Protein AF-A0A8S4R1L1-F1 (afdb_monomer_lite)

pLDDT: mean 82.87, std 14.45, range [40.34, 96.62]

Sequence (191 aa):
AALLARQRLLHDELRAHAAELRALGGVAQRLTAQGIRTLQLPTEVEANAGLDQEEEYVNESRLVPTEVWEEEPVERLEHRTVTEQRSVPQVKALYAFSGQGITIAKGEVMFLISKTNPDWWSVRKADRTDGFVPANYVREIEPRVVPVQVRRPEKVRTVQRVKKTVLVKQVVQVKRGAPARRPRPQPPAPA

Structure (mmCIF, N/CA/C/O backbone):
data_AF-A0A8S4R1L1-F1
#
_entry.id   AF-A0A8S4R1L1-F1
#
loop_
_atom_site.group_PDB
_atom_site.id
_atom_site.type_symbol
_atom_site.label_atom_id
_atom_site.label_alt_id
_atom_site.label_comp_id
_atom_site.label_asym_id
_atom_site.label_entity_id
_atom_site.label_seq_id
_atom_site.pdbx_PDB_ins_code
_atom_site.Cartn_x
_atom_site.Cartn_y
_atom_site.Cartn_z
_atom_site.occupancy
_atom_site.B_iso_or_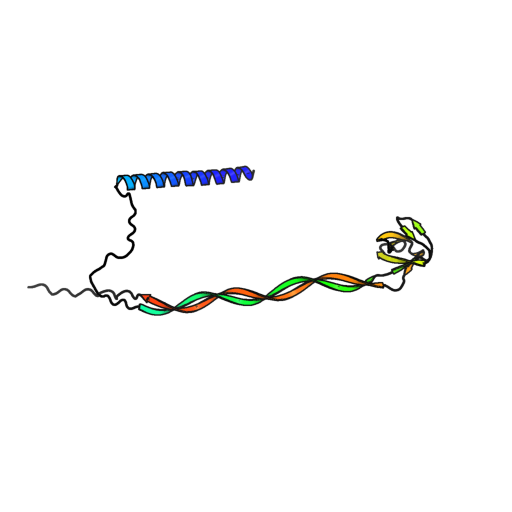equiv
_atom_site.auth_seq_id
_atom_site.auth_comp_id
_atom_site.auth_asym_id
_atom_site.auth_atom_id
_atom_site.pdbx_PDB_model_num
ATOM 1 N N . ALA A 1 1 ? 27.511 20.273 -2.400 1.00 66.56 1 ALA A N 1
ATOM 2 C CA . ALA A 1 1 ? 28.576 19.556 -3.140 1.00 66.56 1 ALA A CA 1
ATOM 3 C C . ALA A 1 1 ? 28.113 19.041 -4.514 1.00 66.56 1 ALA A C 1
ATOM 5 O O . ALA A 1 1 ? 28.761 19.363 -5.499 1.00 66.56 1 ALA A O 1
ATOM 6 N N . ALA A 1 2 ? 26.987 18.318 -4.620 1.00 78.19 2 ALA A N 1
ATOM 7 C CA . ALA A 1 2 ? 26.546 17.681 -5.875 1.00 78.19 2 ALA A CA 1
ATOM 8 C C . ALA A 1 2 ? 26.239 18.641 -7.051 1.00 78.19 2 ALA A C 1
ATOM 10 O O . ALA A 1 2 ? 26.564 18.333 -8.194 1.00 78.19 2 ALA A O 1
ATOM 11 N N . LEU A 1 3 ? 25.665 19.823 -6.786 1.00 87.00 3 LEU A N 1
ATOM 12 C CA . LEU A 1 3 ? 25.328 20.796 -7.838 1.00 87.00 3 LEU A CA 1
ATOM 13 C C . LEU A 1 3 ? 26.571 21.343 -8.561 1.00 87.00 3 LEU A C 1
ATOM 15 O O . LEU A 1 3 ? 26.602 21.393 -9.786 1.00 87.00 3 LEU A O 1
ATOM 19 N N . LEU A 1 4 ? 27.615 21.692 -7.803 1.00 89.38 4 LEU A N 1
ATOM 20 C CA . LEU A 1 4 ? 28.873 22.205 -8.354 1.00 89.38 4 LEU A CA 1
ATOM 21 C C . LEU A 1 4 ? 29.611 21.142 -9.178 1.00 89.38 4 LEU A C 1
ATOM 23 O O . LEU A 1 4 ? 30.212 21.470 -10.196 1.00 89.38 4 LEU A O 1
ATOM 27 N N . ALA A 1 5 ? 29.540 19.869 -8.775 1.00 88.12 5 ALA A N 1
ATOM 28 C CA . ALA A 1 5 ? 30.121 18.766 -9.539 1.00 88.12 5 ALA A CA 1
ATOM 29 C C . ALA A 1 5 ? 29.433 18.599 -10.906 1.00 88.12 5 ALA A C 1
ATOM 31 O O . ALA A 1 5 ? 30.111 18.499 -11.925 1.00 88.12 5 ALA A O 1
ATOM 32 N N . ARG A 1 6 ? 28.094 18.664 -10.948 1.00 91.81 6 ARG A N 1
ATOM 33 C CA . ARG A 1 6 ? 27.329 18.610 -12.204 1.00 91.81 6 ARG A CA 1
ATOM 34 C C . ARG A 1 6 ? 27.614 19.806 -13.116 1.00 91.81 6 ARG A C 1
ATOM 36 O O . ARG A 1 6 ? 27.734 19.631 -14.322 1.00 91.81 6 ARG A O 1
ATOM 43 N N . GLN A 1 7 ? 27.739 21.007 -12.549 1.00 94.25 7 GLN A N 1
ATOM 44 C CA . GLN A 1 7 ? 28.082 22.208 -13.317 1.00 94.25 7 GLN A CA 1
ATOM 45 C C . GLN A 1 7 ? 29.478 22.120 -13.941 1.00 94.25 7 GLN A C 1
ATOM 47 O O . GLN A 1 7 ? 29.651 22.540 -15.080 1.00 94.25 7 GLN A O 1
ATOM 52 N N . ARG A 1 8 ? 30.454 21.550 -13.225 1.00 93.44 8 ARG A N 1
ATOM 53 C CA . ARG A 1 8 ? 31.807 21.327 -13.755 1.00 93.44 8 ARG A CA 1
ATOM 54 C C . ARG A 1 8 ? 31.808 20.344 -14.924 1.00 93.44 8 ARG A C 1
ATOM 56 O O . ARG A 1 8 ? 32.331 20.688 -15.972 1.00 93.44 8 ARG A O 1
ATOM 63 N N . LEU A 1 9 ? 31.143 19.195 -14.779 1.00 94.25 9 LEU A N 1
ATOM 64 C CA . LEU A 1 9 ? 31.047 18.200 -15.856 1.00 94.25 9 LEU A CA 1
ATOM 65 C C . LEU A 1 9 ? 30.414 18.780 -17.126 1.00 94.25 9 LEU A C 1
ATOM 67 O O . LEU A 1 9 ? 30.985 18.658 -18.203 1.00 94.25 9 LEU A O 1
ATOM 71 N N . LEU A 1 10 ? 29.287 19.486 -16.991 1.00 95.25 10 LEU A N 1
ATOM 72 C CA . LEU A 1 10 ? 28.627 20.122 -18.134 1.00 95.25 10 LEU A CA 1
ATOM 73 C C . LEU A 1 10 ? 29.521 21.182 -18.798 1.00 95.25 10 LEU A C 1
ATOM 75 O O . LEU A 1 10 ? 29.532 21.324 -20.018 1.00 95.25 10 LEU A O 1
ATOM 79 N N . HIS A 1 11 ? 30.264 21.949 -17.998 1.00 93.75 11 HIS A N 1
ATOM 80 C CA . HIS A 1 11 ? 31.190 22.948 -18.519 1.00 93.75 11 HIS A CA 1
ATOM 81 C C . HIS A 1 11 ? 32.335 22.305 -19.314 1.00 93.75 11 HIS A C 1
ATOM 83 O O . HIS A 1 11 ? 32.696 22.809 -20.378 1.00 93.75 11 HIS A O 1
ATOM 89 N N . ASP A 1 12 ? 32.866 21.181 -18.833 1.00 93.50 12 ASP A N 1
ATOM 90 C CA . ASP A 1 12 ? 33.924 20.437 -19.514 1.00 93.50 12 ASP A CA 1
ATOM 91 C C . ASP A 1 12 ? 33.420 19.805 -20.825 1.00 93.50 12 ASP A C 1
ATOM 93 O O . ASP A 1 12 ? 34.100 19.909 -21.848 1.00 93.50 12 ASP A O 1
ATOM 97 N N . GLU A 1 13 ? 32.200 19.255 -20.844 1.00 95.56 13 GLU A N 1
ATOM 98 C CA . GLU A 1 13 ? 31.544 18.742 -22.061 1.00 95.56 13 GLU A CA 1
ATOM 99 C C . GLU A 1 13 ? 31.332 19.844 -23.111 1.00 95.56 13 GLU A C 1
ATOM 101 O O . GLU A 1 13 ? 31.707 19.693 -24.276 1.00 95.56 13 GLU A O 1
ATOM 106 N N . LEU A 1 14 ? 30.800 21.003 -22.703 1.00 95.88 14 LEU A N 1
ATOM 107 C CA . LEU A 1 14 ? 30.623 22.145 -23.607 1.00 95.88 14 LEU A CA 1
ATOM 108 C C . LEU A 1 14 ? 31.962 22.636 -24.168 1.00 95.88 14 LEU A C 1
ATOM 110 O O . LEU A 1 14 ? 32.058 22.998 -25.345 1.00 95.88 14 LEU A O 1
ATOM 114 N N . ARG A 1 15 ? 33.011 22.635 -23.342 1.00 94.38 15 ARG A N 1
ATOM 115 C CA . ARG A 1 15 ? 34.356 23.036 -23.759 1.00 94.38 15 ARG A CA 1
ATOM 116 C C . ARG A 1 15 ? 34.963 22.050 -24.758 1.00 94.38 15 ARG A C 1
ATOM 118 O O . ARG A 1 15 ? 35.630 22.500 -25.693 1.00 94.38 15 ARG A O 1
ATOM 125 N N . ALA A 1 16 ? 34.723 20.751 -24.587 1.00 92.81 16 ALA A N 1
ATOM 126 C CA . ALA A 1 16 ? 35.155 19.718 -25.525 1.00 92.81 16 ALA A CA 1
ATOM 127 C C . ALA A 1 16 ? 34.494 19.908 -26.899 1.00 92.81 16 ALA A C 1
ATOM 129 O O . ALA A 1 16 ? 35.199 20.058 -27.899 1.00 92.81 16 ALA A O 1
ATOM 130 N N . HIS A 1 17 ? 33.168 20.062 -26.947 1.00 94.94 17 HIS A N 1
ATOM 131 C CA . HIS A 1 17 ? 32.456 20.316 -28.205 1.00 94.94 17 HIS A CA 1
ATOM 132 C C . HIS A 1 17 ? 32.884 21.629 -28.873 1.00 94.94 17 HIS A C 1
ATOM 134 O O . HIS A 1 17 ? 33.048 21.692 -30.090 1.00 94.94 17 HIS A O 1
ATOM 140 N N . ALA A 1 18 ? 33.157 22.681 -28.097 1.00 94.81 18 ALA A N 1
ATOM 141 C CA . ALA A 1 18 ? 33.683 23.933 -28.641 1.00 94.81 18 ALA A CA 1
ATOM 142 C C . ALA A 1 18 ? 35.093 23.782 -29.250 1.00 94.81 18 ALA A C 1
ATOM 144 O O . ALA A 1 18 ? 35.468 24.525 -30.162 1.00 94.81 18 ALA A O 1
ATOM 145 N N . ALA A 1 19 ? 35.913 22.855 -28.751 1.00 91.62 19 ALA A N 1
ATOM 146 C CA . ALA A 1 19 ? 37.202 22.532 -29.358 1.00 91.62 19 ALA A CA 1
ATOM 147 C C . ALA A 1 19 ? 37.029 21.727 -30.658 1.00 91.62 19 ALA A C 1
ATOM 149 O O . ALA A 1 19 ? 37.644 22.074 -31.667 1.00 91.62 19 ALA A O 1
ATOM 150 N N . GLU A 1 20 ? 36.147 20.727 -30.663 1.00 95.31 20 GLU A N 1
ATOM 151 C CA . GLU A 1 20 ? 35.828 19.907 -31.841 1.00 95.31 20 GLU A CA 1
ATOM 152 C C . GLU A 1 20 ? 35.255 20.741 -32.992 1.00 95.31 20 GLU A C 1
ATOM 154 O O . GLU A 1 20 ? 35.720 20.632 -34.126 1.00 95.31 20 GLU A O 1
ATOM 159 N N . LEU A 1 21 ? 34.314 21.646 -32.706 1.00 96.62 21 LEU A N 1
ATOM 160 C CA . LEU A 1 21 ? 33.731 22.540 -33.711 1.00 96.62 21 LEU A CA 1
ATOM 161 C C . LEU A 1 21 ? 34.779 23.466 -34.338 1.00 96.62 21 LEU A C 1
ATOM 163 O O . LEU A 1 21 ? 34.755 23.700 -35.547 1.00 96.62 21 LEU A O 1
ATOM 167 N N . ARG A 1 22 ? 35.738 23.963 -33.545 1.00 95.56 22 ARG A N 1
ATOM 168 C CA . ARG A 1 22 ? 36.862 24.756 -34.070 1.00 95.56 22 ARG A CA 1
ATOM 169 C C . ARG A 1 22 ? 37.773 23.920 -34.966 1.00 95.56 22 ARG A C 1
ATOM 171 O O . ARG A 1 22 ? 38.187 24.402 -36.019 1.00 95.56 22 ARG A O 1
ATOM 178 N N . ALA A 1 23 ? 38.057 22.674 -34.586 1.00 94.56 23 ALA A N 1
ATOM 179 C CA . ALA A 1 23 ? 38.840 21.760 -35.413 1.00 94.56 23 ALA A CA 1
ATOM 180 C C . ALA A 1 23 ? 38.128 21.449 -36.742 1.00 94.56 23 ALA A C 1
ATOM 182 O O . ALA A 1 23 ? 38.751 21.532 -37.803 1.00 94.56 23 ALA A O 1
ATOM 183 N N . LEU A 1 24 ? 36.819 21.176 -36.697 1.00 95.56 24 LEU A N 1
ATOM 184 C CA . LEU A 1 24 ? 35.983 20.936 -37.874 1.00 95.56 24 LEU A CA 1
ATOM 185 C C . LEU A 1 24 ? 35.926 22.164 -38.792 1.00 95.56 24 LEU A C 1
ATOM 187 O O . LEU A 1 24 ? 36.102 22.035 -40.002 1.00 95.56 24 LEU A O 1
ATOM 191 N N . GLY A 1 25 ? 35.769 23.363 -38.223 1.00 94.75 25 GLY A N 1
ATOM 192 C CA . GLY A 1 25 ? 35.834 24.622 -38.968 1.00 94.75 25 GLY A CA 1
ATOM 193 C C . GLY A 1 25 ? 37.177 24.814 -39.679 1.00 94.75 25 GLY A C 1
ATOM 194 O O . GLY A 1 25 ? 37.208 25.199 -40.846 1.00 94.75 25 GLY A O 1
ATOM 195 N N . GLY A 1 26 ? 38.288 24.461 -39.024 1.00 95.38 26 GLY A N 1
ATOM 196 C CA . GLY A 1 26 ? 39.615 24.478 -39.644 1.00 95.38 26 GLY A CA 1
ATOM 197 C C . GLY A 1 26 ? 39.757 23.484 -40.804 1.00 95.38 26 GLY A C 1
ATOM 198 O O . GLY A 1 26 ? 40.345 23.815 -41.832 1.00 95.38 26 GLY A O 1
ATOM 199 N N . VAL A 1 27 ? 39.192 22.277 -40.682 1.00 93.94 27 VAL A N 1
ATOM 200 C CA . VAL A 1 27 ? 39.140 21.302 -41.789 1.00 93.94 27 VAL A CA 1
ATOM 201 C C . VAL A 1 27 ? 38.322 21.857 -42.956 1.00 93.94 27 VAL A C 1
ATOM 203 O O . VAL A 1 27 ? 38.793 21.824 -44.091 1.00 93.94 27 VAL A O 1
ATOM 206 N N . ALA A 1 28 ? 37.143 22.420 -42.686 1.00 92.50 28 ALA A N 1
ATOM 207 C CA . ALA A 1 28 ? 36.278 23.000 -43.711 1.00 92.50 28 ALA A CA 1
ATOM 208 C C . ALA A 1 28 ? 36.962 24.158 -44.459 1.00 92.50 28 ALA A C 1
ATOM 210 O O . ALA A 1 28 ? 36.894 24.227 -45.687 1.00 92.50 28 ALA A O 1
ATOM 211 N N . GLN A 1 29 ? 37.687 25.026 -43.747 1.00 93.75 29 GLN A N 1
ATOM 212 C CA . GLN A 1 29 ? 38.479 26.095 -44.362 1.00 93.75 29 GLN A CA 1
ATOM 213 C C . GLN A 1 29 ? 39.594 25.547 -45.258 1.00 93.75 29 GLN A C 1
ATOM 215 O O . GLN A 1 29 ? 39.780 26.053 -46.362 1.00 93.75 29 GLN A O 1
ATOM 220 N N . ARG A 1 30 ? 40.300 24.488 -44.833 1.00 93.88 30 ARG A N 1
ATOM 221 C CA . ARG A 1 30 ? 41.327 23.832 -45.664 1.00 93.88 30 ARG A CA 1
ATOM 222 C C . ARG A 1 30 ? 40.742 23.235 -46.941 1.00 93.88 30 ARG A C 1
ATOM 224 O O . ARG A 1 30 ? 41.307 23.443 -48.009 1.00 93.88 30 ARG A O 1
ATOM 231 N N . LEU A 1 31 ? 39.605 22.547 -46.846 1.00 89.88 31 LEU A N 1
ATOM 232 C CA . LEU A 1 31 ? 38.910 21.983 -48.009 1.00 89.88 31 LEU A CA 1
ATOM 233 C C . LEU A 1 31 ? 38.433 23.082 -48.966 1.00 89.88 31 LEU A C 1
ATOM 235 O O . LEU A 1 31 ? 38.625 22.983 -50.176 1.00 89.88 31 LEU A O 1
ATOM 239 N N . THR A 1 32 ? 37.902 24.175 -48.416 1.00 89.50 32 THR A N 1
ATOM 240 C CA . THR A 1 32 ? 37.482 25.341 -49.203 1.00 89.50 32 THR A CA 1
ATOM 241 C C . THR A 1 32 ? 38.675 25.998 -49.903 1.00 89.50 32 THR A C 1
ATOM 243 O O . THR A 1 32 ? 38.580 26.335 -51.080 1.00 89.50 32 THR A O 1
ATOM 246 N N . ALA A 1 33 ? 39.822 26.125 -49.223 1.00 89.94 33 ALA A N 1
ATOM 247 C CA . ALA A 1 33 ? 41.060 26.643 -49.810 1.00 89.94 33 ALA A CA 1
ATOM 248 C C . ALA A 1 33 ? 41.615 25.737 -50.923 1.00 89.94 33 ALA A C 1
ATOM 250 O O . ALA A 1 33 ? 42.194 26.229 -51.886 1.00 89.94 33 ALA A O 1
ATOM 251 N N . GLN A 1 34 ? 41.384 24.425 -50.830 1.00 89.62 34 GLN A N 1
ATOM 252 C CA . GLN A 1 34 ? 41.671 23.452 -51.892 1.00 89.62 34 GLN A CA 1
ATOM 253 C C . GLN A 1 34 ? 40.628 23.466 -53.027 1.00 89.62 34 GLN A C 1
ATOM 255 O O . GLN A 1 34 ? 40.713 22.664 -53.953 1.00 89.62 34 GLN A O 1
ATOM 260 N N . GLY A 1 35 ? 39.638 24.365 -52.979 1.00 85.94 35 GLY A N 1
ATOM 261 C CA . GLY A 1 35 ? 38.594 24.502 -53.998 1.00 85.94 35 GLY A CA 1
ATOM 262 C C . GLY A 1 35 ? 37.464 23.473 -53.894 1.00 85.94 35 GLY A C 1
ATOM 263 O O . GLY A 1 35 ? 36.547 23.495 -54.723 1.00 85.94 35 GLY A O 1
ATOM 264 N N . ILE A 1 36 ? 37.488 22.615 -52.868 1.00 83.69 36 ILE A N 1
ATOM 265 C CA . ILE A 1 36 ? 36.488 21.578 -52.597 1.00 83.69 36 ILE A CA 1
ATOM 266 C C . ILE A 1 36 ? 35.322 22.228 -51.847 1.00 83.69 36 ILE A C 1
ATOM 268 O O . ILE A 1 36 ? 35.254 22.246 -50.620 1.00 83.69 36 ILE A O 1
ATOM 272 N N . ARG A 1 37 ? 34.417 22.827 -52.622 1.00 75.69 37 ARG A N 1
ATOM 273 C CA . ARG A 1 37 ? 33.247 23.579 -52.131 1.00 75.69 37 ARG A CA 1
ATOM 274 C C . ARG A 1 37 ? 31.954 22.757 -52.086 1.00 75.69 37 ARG A C 1
ATOM 276 O O . ARG A 1 37 ? 30.997 23.150 -51.432 1.00 75.69 37 ARG A O 1
ATOM 283 N N . THR A 1 38 ? 31.930 21.614 -52.768 1.00 78.06 38 THR A N 1
ATOM 284 C CA . THR A 1 38 ? 30.788 20.694 -52.829 1.00 78.06 38 THR A CA 1
ATOM 285 C C . THR A 1 38 ? 31.286 19.270 -52.651 1.00 78.06 38 THR A C 1
ATOM 287 O O . THR A 1 38 ? 32.127 18.812 -53.425 1.00 78.06 38 THR A O 1
ATOM 290 N N . LEU A 1 39 ? 30.758 18.562 -51.654 1.00 69.25 39 LEU A N 1
ATOM 291 C CA . LEU A 1 39 ? 30.901 17.114 -51.561 1.00 69.25 39 LEU A CA 1
ATOM 292 C C . LEU A 1 39 ? 30.049 16.498 -52.670 1.00 69.25 39 LEU A C 1
ATOM 294 O O . LEU A 1 39 ? 28.848 16.303 -52.503 1.00 69.25 39 LEU A O 1
ATOM 298 N N . GLN A 1 40 ? 30.666 16.228 -53.818 1.00 59.81 40 GLN A N 1
ATOM 299 C CA . GLN A 1 40 ? 30.088 15.299 -54.777 1.00 59.81 40 GLN A CA 1
ATOM 300 C C . GLN A 1 40 ? 30.282 13.903 -54.198 1.00 59.81 40 GLN A C 1
ATOM 302 O O . GLN A 1 40 ? 31.307 13.259 -54.413 1.00 59.81 40 GLN A O 1
ATOM 307 N N . LEU A 1 41 ? 29.318 13.460 -53.388 1.00 59.31 41 LEU A N 1
ATOM 308 C CA . LEU A 1 41 ? 29.143 12.027 -53.218 1.00 59.31 41 LEU A CA 1
ATOM 309 C C . LEU A 1 41 ? 28.818 11.488 -54.611 1.00 59.31 41 LEU A C 1
ATOM 311 O O . LEU A 1 41 ? 27.927 12.054 -55.249 1.00 59.31 41 LEU A O 1
ATOM 315 N N . PRO A 1 42 ? 29.509 10.446 -55.097 1.00 50.09 42 PRO A N 1
ATOM 316 C CA . PRO A 1 42 ? 29.060 9.737 -56.277 1.00 50.09 42 PRO A CA 1
ATOM 317 C C . PRO A 1 42 ? 27.686 9.153 -55.944 1.00 50.09 42 PRO A C 1
ATOM 319 O O . PRO A 1 42 ? 27.568 8.095 -55.331 1.00 50.09 42 PRO A O 1
ATOM 322 N N . THR A 1 43 ? 26.629 9.892 -56.270 1.00 53.03 43 THR A N 1
ATOM 323 C CA . THR A 1 43 ? 25.339 9.289 -56.551 1.00 53.03 43 THR A CA 1
ATOM 324 C C . THR A 1 43 ? 25.591 8.374 -57.729 1.00 53.03 43 THR A C 1
ATOM 326 O O . THR A 1 43 ? 26.092 8.806 -58.763 1.00 53.03 43 THR A O 1
ATOM 329 N N . GLU A 1 44 ? 25.355 7.103 -57.466 1.00 54.31 44 GLU A N 1
ATOM 330 C CA . GLU A 1 44 ? 25.503 5.949 -58.330 1.00 54.31 44 GLU A CA 1
ATOM 331 C C . GLU A 1 44 ? 25.218 6.254 -59.812 1.00 54.31 44 GLU A C 1
ATOM 333 O O . GLU A 1 44 ? 24.342 7.051 -60.144 1.00 54.31 44 GLU A O 1
ATOM 338 N N . VAL A 1 45 ? 25.907 5.508 -60.684 1.00 50.38 45 VAL A N 1
ATOM 339 C CA . VAL A 1 45 ? 25.719 5.433 -62.145 1.00 50.38 45 VAL A CA 1
ATOM 340 C C . VAL A 1 45 ? 26.585 6.396 -62.977 1.00 50.38 45 VAL A C 1
ATOM 342 O O . VAL A 1 45 ? 26.092 7.197 -63.764 1.00 50.38 45 VAL A O 1
ATOM 345 N N . GLU A 1 46 ? 27.907 6.208 -62.926 1.00 42.59 46 GLU A N 1
ATOM 346 C CA . GLU A 1 46 ? 28.691 6.242 -64.167 1.00 42.59 46 GLU A CA 1
ATOM 347 C C . GLU A 1 46 ? 28.848 4.804 -64.659 1.00 42.59 46 GLU A C 1
ATOM 349 O O . GLU A 1 46 ? 29.359 3.920 -63.970 1.00 42.59 46 GLU A O 1
ATOM 354 N N . ALA A 1 47 ? 28.301 4.569 -65.846 1.00 42.91 47 ALA A N 1
ATOM 355 C CA . ALA A 1 47 ? 28.283 3.295 -66.522 1.00 42.91 47 ALA A CA 1
ATOM 356 C C . ALA A 1 47 ? 29.711 2.780 -66.756 1.00 42.91 47 ALA A C 1
ATOM 358 O O . ALA A 1 47 ? 30.439 3.275 -67.616 1.00 42.91 47 ALA A O 1
ATOM 359 N N . ASN A 1 48 ? 30.061 1.707 -66.048 1.00 42.50 48 ASN A N 1
ATOM 360 C CA . ASN A 1 48 ? 31.018 0.720 -66.527 1.00 42.50 48 ASN A CA 1
ATOM 361 C C . ASN A 1 48 ? 30.416 0.068 -67.785 1.00 42.50 48 ASN A C 1
ATOM 363 O O . ASN A 1 48 ? 29.773 -0.977 -67.729 1.00 42.50 48 ASN A O 1
ATOM 367 N N . ALA A 1 49 ? 30.586 0.713 -68.937 1.00 45.53 49 ALA A N 1
ATOM 368 C CA . ALA A 1 49 ? 30.423 0.071 -70.231 1.00 45.53 49 ALA A CA 1
ATOM 369 C C . ALA A 1 49 ? 31.631 -0.852 -70.447 1.00 45.53 49 ALA A C 1
ATOM 371 O O . ALA A 1 49 ? 32.631 -0.471 -71.052 1.00 45.53 49 ALA A O 1
ATOM 372 N N . GLY A 1 50 ? 31.567 -2.056 -69.882 1.00 45.34 50 GLY A N 1
ATOM 373 C CA . GLY A 1 50 ? 32.600 -3.060 -70.074 1.00 45.34 50 GLY A CA 1
ATOM 374 C C . GLY A 1 50 ? 32.481 -4.230 -69.111 1.00 45.34 50 GLY A C 1
ATOM 375 O O . GLY A 1 50 ? 32.889 -4.118 -67.959 1.00 45.34 50 GLY A O 1
ATOM 376 N N . LEU A 1 51 ? 32.056 -5.368 -69.669 1.00 40.34 51 LEU A N 1
ATOM 377 C CA . LEU A 1 51 ? 31.998 -6.719 -69.102 1.00 40.34 51 LEU A CA 1
ATOM 378 C C . LEU A 1 51 ? 30.672 -7.060 -68.417 1.00 40.34 51 LEU A C 1
ATOM 380 O O . LEU A 1 51 ? 30.478 -6.794 -67.233 1.00 40.34 51 LEU A O 1
ATOM 384 N N . ASP A 1 52 ? 29.828 -7.764 -69.173 1.00 44.06 52 ASP A N 1
ATOM 385 C CA . ASP A 1 52 ? 28.853 -8.726 -68.668 1.00 44.06 52 ASP A CA 1
ATOM 386 C C . ASP A 1 52 ? 29.561 -9.710 -67.717 1.00 44.06 52 ASP A C 1
ATOM 388 O O . ASP A 1 52 ? 30.082 -10.753 -68.111 1.00 44.06 52 ASP A O 1
ATOM 392 N N . GLN A 1 53 ? 29.667 -9.346 -66.444 1.00 46.28 53 GLN A N 1
ATOM 393 C CA . GLN A 1 53 ? 29.804 -10.324 -65.378 1.00 46.28 53 GLN A CA 1
ATOM 394 C C . GLN A 1 53 ? 28.376 -10.705 -65.033 1.00 46.28 53 GLN A C 1
ATOM 396 O O . GLN A 1 53 ? 27.681 -9.931 -64.385 1.00 46.28 53 GLN A O 1
ATOM 401 N N . GLU A 1 54 ? 27.917 -11.855 -65.520 1.00 51.91 54 GLU A N 1
ATOM 402 C CA . GLU A 1 54 ? 26.678 -12.477 -65.059 1.00 51.91 54 GLU A CA 1
ATOM 403 C C . GLU A 1 54 ? 26.780 -12.627 -63.536 1.00 51.91 54 GLU A C 1
ATOM 405 O O . GLU A 1 54 ? 27.478 -13.496 -63.011 1.00 51.91 54 GLU A O 1
ATOM 410 N N . GLU A 1 55 ? 26.182 -11.687 -62.807 1.00 58.16 55 GLU A N 1
ATOM 411 C CA . GLU A 1 55 ? 26.238 -11.661 -61.355 1.00 58.16 55 GLU A CA 1
ATOM 412 C C . GLU A 1 55 ? 25.355 -12.801 -60.843 1.00 58.16 55 GLU A C 1
ATOM 414 O O . GLU A 1 55 ? 24.134 -12.687 -60.767 1.00 58.16 55 GLU A O 1
ATOM 419 N N . GLU A 1 56 ? 25.969 -13.946 -60.549 1.00 67.44 56 GLU A N 1
ATOM 420 C CA . GLU A 1 56 ? 25.260 -15.133 -60.079 1.00 67.44 56 GLU A CA 1
ATOM 421 C C . GLU A 1 56 ? 24.806 -14.920 -58.622 1.00 67.44 56 GLU A C 1
ATOM 423 O O . GLU A 1 56 ? 25.538 -15.159 -57.652 1.00 67.44 56 GLU A O 1
ATOM 428 N N . TYR A 1 57 ? 23.582 -14.415 -58.463 1.00 68.62 57 TYR A N 1
ATOM 429 C CA . TYR A 1 57 ? 22.888 -14.368 -57.181 1.00 68.62 57 TYR A CA 1
ATOM 430 C C . TYR A 1 57 ? 22.451 -15.779 -56.795 1.00 68.62 57 TYR A C 1
ATOM 432 O O . TYR A 1 57 ? 21.647 -16.408 -57.483 1.00 68.62 57 TYR A O 1
ATOM 440 N N . VAL A 1 58 ? 22.952 -16.275 -55.664 1.00 76.31 58 VAL A N 1
ATOM 441 C CA . VAL A 1 58 ? 22.554 -17.584 -55.137 1.00 76.31 58 VAL A CA 1
ATOM 442 C C . VAL A 1 58 ? 21.619 -17.392 -53.950 1.00 76.31 58 VAL A C 1
ATOM 444 O O . VAL A 1 58 ? 21.895 -16.626 -53.028 1.00 76.31 58 VAL A O 1
ATOM 447 N N . ASN A 1 59 ? 20.498 -18.107 -53.985 1.00 84.19 59 ASN A N 1
ATOM 448 C CA . ASN A 1 59 ? 19.507 -18.156 -52.917 1.00 84.19 59 ASN A CA 1
ATOM 449 C C . ASN A 1 59 ? 20.059 -18.968 -51.735 1.00 84.19 59 ASN A C 1
ATOM 451 O O . ASN A 1 59 ? 20.004 -20.198 -51.739 1.00 84.19 59 ASN A O 1
ATOM 455 N N . GLU A 1 60 ? 20.594 -18.291 -50.720 1.00 84.94 60 GLU A N 1
ATOM 456 C CA . GLU A 1 60 ? 21.129 -18.918 -49.509 1.00 84.94 60 GLU A CA 1
ATOM 457 C C . GLU A 1 60 ? 20.116 -18.783 -48.364 1.00 84.94 60 GLU A C 1
ATOM 459 O O . GLU A 1 60 ? 19.634 -17.691 -48.061 1.00 84.94 60 GLU A O 1
ATOM 464 N N . SER A 1 61 ? 19.765 -19.889 -47.701 1.00 85.75 61 SER A N 1
ATOM 465 C CA . SER A 1 61 ? 18.872 -19.834 -46.541 1.00 85.75 61 SER A CA 1
ATOM 466 C C . SER A 1 61 ? 19.640 -19.432 -45.284 1.00 85.75 61 SER A C 1
ATOM 468 O O . SER A 1 61 ? 20.468 -20.209 -44.805 1.00 85.75 61 SER A O 1
ATOM 470 N N . ARG A 1 62 ? 19.331 -18.263 -44.723 1.00 86.38 62 ARG A N 1
ATOM 471 C CA . ARG A 1 62 ? 19.925 -17.747 -43.486 1.00 86.38 62 ARG A CA 1
ATOM 472 C C . ARG A 1 62 ? 18.867 -17.602 -42.401 1.00 86.38 62 ARG A C 1
ATOM 474 O O . ARG A 1 62 ? 17.697 -17.351 -42.679 1.00 86.38 62 ARG A O 1
ATOM 481 N N . LEU A 1 63 ? 19.280 -17.793 -41.153 1.00 90.00 63 LEU A N 1
ATOM 482 C CA . LEU A 1 63 ? 18.428 -17.544 -39.998 1.00 90.00 63 LEU A CA 1
ATOM 483 C C . LEU A 1 63 ? 18.422 -16.043 -39.719 1.00 90.00 63 LEU A C 1
ATOM 485 O O . LEU A 1 63 ? 19.445 -15.484 -39.327 1.00 90.00 63 LEU A O 1
ATOM 489 N N . VAL A 1 64 ? 17.283 -15.398 -39.951 1.00 90.00 64 VAL A N 1
ATOM 490 C CA . VAL A 1 64 ? 17.110 -13.962 -39.731 1.00 90.00 64 VAL A CA 1
ATOM 491 C C . VAL A 1 64 ? 16.306 -13.761 -38.442 1.00 90.00 64 VAL A C 1
ATOM 493 O O . VAL A 1 64 ? 15.184 -14.274 -38.342 1.00 90.00 64 VAL A O 1
ATOM 496 N N . PRO A 1 65 ? 16.853 -13.043 -37.441 1.00 91.75 65 PRO A N 1
ATOM 497 C CA . PRO A 1 65 ? 16.107 -12.647 -36.253 1.00 91.75 65 PRO A CA 1
ATOM 498 C C . PRO A 1 65 ? 14.910 -11.783 -36.664 1.00 91.75 65 PRO A C 1
ATOM 500 O O . PRO A 1 65 ? 15.082 -10.666 -37.143 1.00 91.75 65 PRO A O 1
ATOM 503 N N . THR A 1 66 ? 13.701 -12.317 -36.511 1.00 89.56 66 THR A N 1
ATOM 504 C CA . THR A 1 66 ? 12.450 -11.646 -36.885 1.00 89.56 66 THR A CA 1
ATOM 505 C C . THR A 1 66 ? 11.606 -11.424 -35.634 1.00 89.56 66 THR A C 1
ATOM 507 O O . THR A 1 66 ? 11.441 -12.339 -34.826 1.00 89.56 66 THR A O 1
ATOM 510 N N . GLU A 1 67 ? 11.070 -10.212 -35.465 1.00 92.50 67 GLU A N 1
ATOM 511 C CA . GLU A 1 67 ? 10.138 -9.889 -34.379 1.00 92.50 67 GLU A CA 1
ATOM 512 C C . GLU A 1 67 ? 8.747 -10.459 -34.687 1.00 92.50 67 GLU A C 1
ATOM 514 O O . GLU A 1 67 ? 8.070 -10.007 -35.610 1.00 92.50 67 GLU A O 1
ATOM 519 N N . VAL A 1 68 ? 8.296 -11.428 -33.892 1.00 91.12 68 VAL A N 1
ATOM 520 C CA . VAL A 1 68 ? 6.945 -11.995 -33.968 1.00 91.12 68 VAL A CA 1
ATOM 521 C C . VAL A 1 68 ? 6.218 -11.721 -32.654 1.00 91.12 68 VAL A C 1
ATOM 523 O O . VAL A 1 68 ? 6.789 -11.825 -31.569 1.00 91.12 68 VAL A O 1
ATOM 526 N N . TRP A 1 69 ? 4.950 -11.322 -32.748 1.00 88.88 69 TRP A N 1
ATOM 527 C CA . TRP A 1 69 ? 4.090 -11.112 -31.586 1.00 88.88 69 TRP A CA 1
ATOM 528 C C . TRP A 1 69 ? 3.416 -12.427 -31.205 1.00 88.88 69 TRP A C 1
ATOM 530 O O . TRP A 1 69 ? 2.474 -12.843 -31.879 1.00 88.88 69 TRP A O 1
ATOM 540 N N . GLU A 1 70 ? 3.872 -13.053 -30.124 1.00 87.88 70 GLU A N 1
ATOM 541 C CA . GLU A 1 70 ? 3.281 -14.282 -29.588 1.00 87.88 70 GLU A CA 1
ATOM 542 C C . GLU A 1 70 ? 2.438 -13.979 -28.344 1.00 87.88 70 GLU A C 1
ATOM 544 O O . GLU A 1 70 ? 2.791 -13.124 -27.529 1.00 87.88 70 GLU A O 1
ATOM 549 N N . GLU A 1 71 ? 1.305 -14.664 -28.203 1.00 88.38 71 GLU A N 1
ATOM 550 C CA . GLU A 1 71 ? 0.429 -14.558 -27.035 1.00 88.38 71 GLU A CA 1
ATOM 551 C C . GLU A 1 71 ? 0.931 -15.485 -25.929 1.00 88.38 71 GLU A C 1
ATOM 553 O O . GLU A 1 71 ? 0.867 -16.707 -26.051 1.00 88.38 71 GLU A O 1
ATOM 558 N N . GLU A 1 72 ? 1.429 -14.907 -24.838 1.00 84.38 72 GLU A N 1
ATOM 559 C CA . GLU A 1 72 ? 1.907 -15.660 -23.682 1.00 84.38 72 GLU A CA 1
ATOM 560 C C . GLU A 1 72 ? 1.014 -15.388 -22.458 1.00 84.38 72 GLU A C 1
ATOM 562 O O . GLU A 1 72 ? 0.635 -14.233 -22.214 1.00 84.38 72 GLU A O 1
ATOM 567 N N . PRO A 1 73 ? 0.633 -16.420 -21.678 1.00 81.62 73 PRO A N 1
ATOM 568 C CA . PRO A 1 73 ? -0.148 -16.238 -20.461 1.00 81.62 73 PRO A CA 1
ATOM 569 C C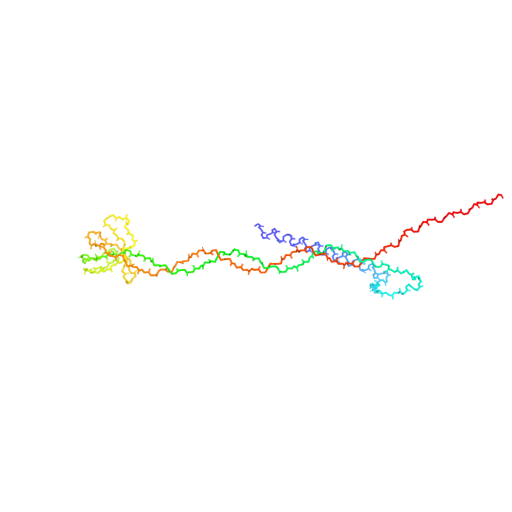 . PRO A 1 73 ? 0.725 -15.623 -19.361 1.00 81.62 73 PRO A C 1
ATOM 571 O O . PRO A 1 73 ? 1.530 -16.305 -18.730 1.00 81.62 73 PRO A O 1
ATOM 574 N N . VAL A 1 74 ? 0.537 -14.332 -19.098 1.00 83.31 74 VAL A N 1
ATOM 575 C CA . VAL A 1 74 ? 1.241 -13.606 -18.038 1.00 83.31 74 VAL A CA 1
ATOM 576 C C . VAL A 1 74 ? 0.413 -13.659 -16.755 1.00 83.31 74 VAL A C 1
ATOM 578 O O . VAL A 1 74 ? -0.765 -13.289 -16.743 1.00 83.31 74 VAL A O 1
ATOM 581 N N . GLU A 1 75 ? 1.031 -14.093 -15.655 1.00 85.00 75 GLU A N 1
ATOM 582 C CA . GLU A 1 75 ? 0.443 -13.977 -14.319 1.00 85.00 75 GLU A CA 1
ATOM 583 C C . GLU A 1 75 ? 0.592 -12.539 -13.820 1.00 85.00 75 GLU A C 1
ATOM 585 O O . GLU A 1 75 ? 1.703 -12.047 -13.612 1.00 85.00 75 GLU A O 1
ATOM 590 N N . ARG A 1 76 ? -0.530 -11.847 -13.620 1.00 78.38 76 ARG A N 1
ATOM 591 C CA . ARG A 1 76 ? -0.555 -10.513 -13.021 1.00 78.38 76 ARG A CA 1
ATOM 592 C C . ARG A 1 76 ? -1.247 -10.558 -11.671 1.00 78.38 76 ARG A C 1
ATOM 594 O O . ARG A 1 76 ? -2.304 -11.162 -11.520 1.00 78.38 76 ARG A O 1
ATOM 601 N N . LEU A 1 77 ? -0.640 -9.910 -10.681 1.00 80.88 77 LEU A N 1
ATOM 602 C CA . LEU A 1 77 ? -1.254 -9.701 -9.375 1.00 80.88 77 LEU A CA 1
ATOM 603 C C . LEU A 1 77 ? -2.180 -8.490 -9.468 1.00 80.88 77 LEU A C 1
ATOM 605 O O . LEU A 1 77 ? -1.731 -7.346 -9.387 1.00 80.88 77 LEU A O 1
ATOM 609 N N . GLU A 1 78 ? -3.471 -8.741 -9.653 1.00 81.44 78 GLU A N 1
ATOM 610 C CA . GLU A 1 78 ? -4.486 -7.693 -9.651 1.00 81.44 78 GLU A CA 1
ATOM 611 C C . GLU A 1 78 ? -5.213 -7.676 -8.305 1.00 81.44 78 GLU A C 1
ATOM 613 O O . GLU A 1 78 ? -5.546 -8.709 -7.723 1.00 81.44 78 GLU A O 1
ATOM 618 N N . HIS A 1 79 ? -5.429 -6.478 -7.764 1.00 76.88 79 HIS A N 1
ATOM 619 C CA . HIS A 1 79 ? -6.100 -6.303 -6.479 1.00 76.88 79 HIS A CA 1
ATOM 620 C C . HIS A 1 79 ? -7.607 -6.248 -6.714 1.00 76.88 79 HIS A C 1
ATOM 622 O O . HIS A 1 79 ? -8.153 -5.183 -7.015 1.00 76.88 79 HIS A O 1
ATOM 628 N N . ARG A 1 80 ? -8.285 -7.388 -6.574 1.00 80.19 80 ARG A N 1
ATOM 629 C CA . ARG A 1 80 ? -9.738 -7.469 -6.728 1.00 80.19 80 ARG A CA 1
ATOM 630 C C . ARG A 1 80 ? -10.429 -7.194 -5.395 1.00 80.19 80 ARG A C 1
ATOM 632 O O . ARG A 1 80 ? -10.056 -7.730 -4.349 1.00 80.19 80 ARG A O 1
ATOM 639 N N . THR A 1 81 ? -11.454 -6.347 -5.431 1.00 82.38 81 THR A N 1
ATOM 640 C CA . THR A 1 81 ? -12.332 -6.118 -4.279 1.00 82.38 81 THR A CA 1
ATOM 641 C C . THR A 1 81 ? -13.365 -7.236 -4.233 1.00 82.38 81 THR A C 1
ATOM 643 O O . THR A 1 81 ? -14.259 -7.294 -5.076 1.00 82.38 81 THR A O 1
ATOM 646 N N . VAL A 1 82 ? -13.237 -8.134 -3.259 1.00 82.81 82 VAL A N 1
ATOM 647 C CA . VAL A 1 82 ? -14.187 -9.227 -3.034 1.00 82.81 82 VAL A CA 1
ATOM 648 C C . VAL A 1 82 ? -15.076 -8.850 -1.854 1.00 82.81 82 VAL A C 1
ATOM 650 O O . VAL A 1 82 ? -14.600 -8.335 -0.842 1.00 82.81 82 VAL A O 1
ATOM 653 N N . THR A 1 83 ? -16.383 -9.068 -1.995 1.00 85.00 83 THR A N 1
ATOM 654 C CA . THR A 1 83 ? -17.332 -8.890 -0.891 1.00 85.00 83 THR A CA 1
ATOM 655 C C . THR A 1 83 ? -17.396 -10.186 -0.101 1.00 85.00 83 THR A C 1
ATOM 657 O O . THR A 1 83 ? -17.866 -11.200 -0.608 1.00 85.00 83 THR A O 1
ATOM 660 N N . GLU A 1 84 ? -16.899 -10.155 1.128 1.00 84.69 84 GLU A N 1
ATOM 661 C CA . GLU A 1 84 ? -16.900 -11.291 2.041 1.00 84.69 84 GLU A CA 1
ATOM 662 C C . GLU A 1 84 ? -17.848 -11.013 3.206 1.00 84.69 84 GLU A C 1
ATOM 664 O O . GLU A 1 84 ? -17.940 -9.892 3.707 1.00 84.69 84 GLU A O 1
ATOM 669 N N . GLN A 1 85 ? -18.566 -12.037 3.655 1.00 85.75 85 GLN A N 1
ATOM 670 C CA . GLN A 1 85 ? -19.405 -11.941 4.841 1.00 85.75 85 GLN A CA 1
ATOM 671 C C . GLN A 1 85 ? -18.533 -12.070 6.094 1.00 85.75 85 GLN A C 1
ATOM 673 O O . GLN A 1 85 ? -17.959 -13.126 6.345 1.00 85.75 85 GLN A O 1
ATOM 678 N N . ARG A 1 86 ? -18.433 -11.002 6.893 1.00 86.62 86 ARG A N 1
ATOM 679 C CA . ARG A 1 86 ? -17.701 -11.011 8.166 1.00 86.62 86 ARG A CA 1
ATOM 680 C C . ARG A 1 86 ? -18.682 -10.922 9.328 1.00 86.62 86 ARG A C 1
ATOM 682 O O . ARG A 1 86 ? -19.490 -9.998 9.395 1.00 86.62 86 ARG A O 1
ATOM 689 N N . SER A 1 87 ? -18.587 -11.859 10.268 1.00 87.00 87 SER A N 1
ATOM 690 C CA . SER A 1 87 ? -19.297 -11.780 11.545 1.00 87.00 87 SER A CA 1
ATOM 691 C C . SER A 1 87 ? -18.643 -10.716 12.425 1.00 87.00 87 SER A C 1
ATOM 693 O O . SER A 1 87 ? -17.473 -10.845 12.794 1.00 87.00 87 SER A O 1
ATOM 695 N N . VAL A 1 88 ? -19.383 -9.660 12.756 1.00 89.19 88 VAL A N 1
ATOM 696 C CA . VAL A 1 88 ? -18.925 -8.624 13.685 1.00 89.19 88 VAL A CA 1
ATOM 697 C C . VAL A 1 88 ? -19.562 -8.884 15.049 1.00 89.19 88 VAL A C 1
ATOM 699 O O . VAL A 1 88 ? -20.793 -8.931 15.136 1.00 89.19 88 VAL A O 1
ATOM 702 N N . PRO A 1 89 ? -18.758 -9.069 16.111 1.00 91.88 89 PRO A N 1
ATOM 703 C CA . PRO A 1 89 ? -19.287 -9.308 17.444 1.00 91.88 89 PRO A CA 1
ATOM 704 C C . PRO A 1 89 ? -20.070 -8.089 17.940 1.00 91.88 89 PRO A C 1
ATOM 706 O O . PRO A 1 89 ? -19.696 -6.936 17.704 1.00 91.88 89 PRO A O 1
ATOM 709 N N . GLN A 1 90 ? -21.174 -8.354 18.630 1.00 93.69 90 GLN A N 1
ATOM 710 C CA . GLN A 1 90 ? -22.060 -7.333 19.169 1.00 93.69 90 GLN A CA 1
ATOM 711 C C . GLN A 1 90 ? -22.253 -7.523 20.668 1.00 93.69 90 GLN A C 1
ATOM 713 O O . GLN A 1 90 ? -22.162 -8.629 21.202 1.00 93.69 90 GLN A O 1
ATOM 718 N N . VAL A 1 91 ? -22.542 -6.419 21.346 1.00 94.00 91 VAL A N 1
ATOM 719 C CA . VAL A 1 91 ? -22.853 -6.389 22.772 1.00 94.00 91 VAL A CA 1
ATOM 720 C C . VAL A 1 91 ? -24.129 -5.596 23.005 1.00 94.00 91 VAL A C 1
ATOM 722 O O . VAL A 1 91 ? -24.405 -4.624 22.307 1.00 94.00 91 VAL A O 1
ATOM 725 N N . LYS A 1 92 ? -24.906 -6.012 23.999 1.00 94.44 92 LYS A N 1
ATOM 726 C CA . LYS A 1 92 ? -26.100 -5.322 24.473 1.00 94.44 92 LYS A CA 1
ATOM 727 C C . LYS A 1 92 ? -25.837 -4.735 25.853 1.00 94.44 92 LYS A C 1
ATOM 729 O O . LYS A 1 92 ? -25.402 -5.448 26.757 1.00 94.44 92 LYS A O 1
ATOM 734 N N . ALA A 1 93 ? -26.129 -3.454 26.024 1.00 94.50 93 ALA A N 1
ATOM 735 C CA . ALA A 1 93 ? -26.053 -2.774 27.308 1.00 94.50 93 ALA A CA 1
ATOM 736 C C . ALA A 1 93 ? -27.124 -3.303 28.277 1.00 94.50 93 ALA A C 1
ATOM 738 O O . ALA A 1 93 ? -28.314 -3.329 27.958 1.00 94.50 93 ALA A O 1
ATOM 739 N N . LEU A 1 94 ? -26.719 -3.712 29.478 1.00 94.75 94 LEU A N 1
ATOM 740 C CA . LEU A 1 94 ? -27.620 -4.110 30.565 1.00 94.75 94 LEU A CA 1
ATOM 741 C C . LEU A 1 94 ? -28.106 -2.902 31.374 1.00 94.75 94 LEU A C 1
ATOM 743 O O . LEU A 1 94 ? -29.235 -2.904 31.869 1.00 94.75 94 LEU A O 1
ATOM 747 N N . TYR A 1 95 ? -27.273 -1.865 31.463 1.00 93.88 95 TYR A N 1
ATOM 748 C CA . TYR A 1 95 ? -27.536 -0.636 32.205 1.00 93.88 95 TYR A CA 1
ATOM 749 C C . TYR A 1 95 ? -27.160 0.587 31.369 1.00 93.88 95 TYR A C 1
ATOM 751 O O . TYR A 1 95 ? -26.346 0.496 30.450 1.00 93.88 95 TYR A O 1
ATOM 759 N N . ALA A 1 96 ? -27.767 1.729 31.690 1.00 93.31 96 ALA A N 1
ATOM 760 C CA . ALA A 1 96 ? -27.353 3.000 31.117 1.00 93.31 96 ALA A CA 1
ATOM 761 C C . ALA A 1 96 ? -26.022 3.440 31.743 1.00 93.31 96 ALA A C 1
ATOM 763 O O . ALA A 1 96 ? -25.802 3.257 32.940 1.00 93.31 96 ALA A O 1
ATOM 764 N N . PHE A 1 97 ? -25.143 4.014 30.932 1.00 92.56 97 PHE A N 1
ATOM 765 C CA . PHE A 1 97 ? -23.827 4.475 31.359 1.00 92.56 97 PHE A CA 1
ATOM 766 C C . PHE A 1 97 ? -23.423 5.693 30.535 1.00 92.56 97 PHE A C 1
ATOM 768 O O . PHE A 1 97 ? -23.659 5.730 29.332 1.00 92.56 97 PHE A O 1
ATOM 775 N N . SER A 1 98 ? -22.816 6.688 31.174 1.00 93.19 98 SER A N 1
ATOM 776 C CA . SER A 1 98 ? -22.304 7.882 30.505 1.00 93.19 98 SER A CA 1
ATOM 777 C C . SER A 1 98 ? -20.913 8.185 31.042 1.00 93.19 98 SER A C 1
ATOM 779 O O . SER A 1 98 ? -20.767 8.530 32.212 1.00 93.19 98 SER A O 1
ATOM 781 N N . GLY A 1 99 ? -19.893 8.020 30.205 1.00 89.44 99 GLY A N 1
ATOM 782 C CA . GLY A 1 99 ? -18.491 8.125 30.605 1.00 89.44 99 GLY A CA 1
ATOM 783 C C . GLY A 1 99 ? -17.544 7.720 29.475 1.00 89.44 99 GLY A C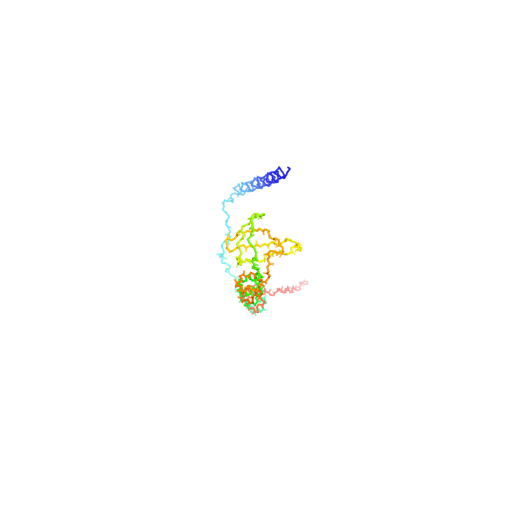 1
ATOM 784 O O . GLY A 1 99 ? -17.986 7.214 28.450 1.00 89.44 99 GLY A O 1
ATOM 785 N N . GLN A 1 100 ? -16.244 8.000 29.626 1.00 87.19 100 GLN A N 1
ATOM 786 C CA . GLN A 1 100 ? -15.179 7.651 28.659 1.00 87.19 100 GLN A CA 1
ATOM 787 C C . GLN A 1 100 ? -15.544 7.882 27.175 1.00 87.19 100 GLN A C 1
ATOM 789 O O . GLN A 1 100 ? -15.263 7.043 26.319 1.00 87.19 100 GLN A O 1
ATOM 794 N N . GLY A 1 101 ? -16.181 9.019 26.873 1.00 87.88 101 GLY A N 1
ATOM 795 C CA . GLY A 1 101 ? -16.513 9.419 25.501 1.00 87.88 101 GLY A CA 1
ATOM 796 C C . GLY A 1 101 ? -17.766 8.769 24.905 1.00 87.88 101 GLY A C 1
ATOM 797 O O . GLY A 1 101 ? -18.047 8.992 23.732 1.00 87.88 101 GLY A O 1
ATOM 798 N N . ILE A 1 102 ? -18.544 8.006 25.683 1.00 91.75 102 ILE A N 1
ATOM 799 C CA . ILE A 1 102 ? -19.765 7.354 25.201 1.00 91.75 102 ILE A CA 1
ATOM 800 C C . ILE A 1 102 ? -20.912 7.4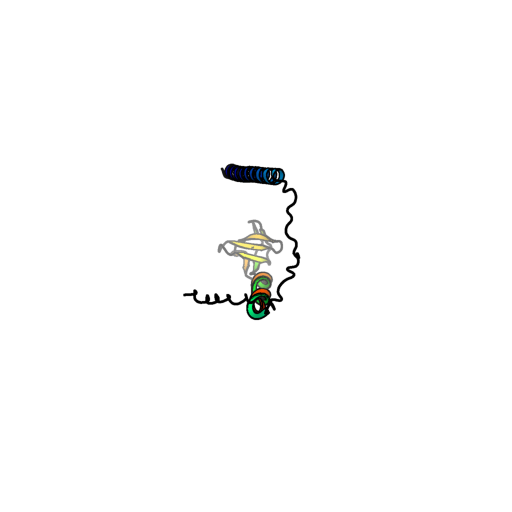25 26.216 1.00 91.75 102 ILE A C 1
ATOM 802 O O . ILE A 1 102 ? -20.724 7.334 27.428 1.00 91.75 102 ILE A O 1
ATOM 806 N N . THR A 1 103 ? -22.133 7.551 25.703 1.00 93.12 103 THR A N 1
ATOM 807 C CA . THR A 1 103 ? -23.363 7.517 26.501 1.00 93.12 103 THR A CA 1
ATOM 808 C C . THR A 1 103 ? -24.249 6.406 25.975 1.00 93.12 103 THR A C 1
ATOM 810 O O . THR A 1 103 ? -24.761 6.534 24.872 1.00 93.12 103 THR A O 1
ATOM 813 N N . ILE A 1 104 ? -24.424 5.317 26.717 1.00 92.38 104 ILE A N 1
ATOM 814 C CA . ILE A 1 104 ? -25.251 4.161 26.345 1.00 92.38 104 ILE A CA 1
ATOM 815 C C . ILE A 1 104 ? -26.555 4.124 27.144 1.00 92.38 104 ILE A C 1
ATOM 817 O O . ILE A 1 104 ? -26.583 4.460 28.330 1.00 92.38 104 ILE A O 1
ATOM 821 N N . ALA A 1 105 ? -27.632 3.674 26.503 1.00 94.31 105 ALA A N 1
ATOM 822 C CA . ALA A 1 105 ? -28.907 3.396 27.156 1.00 94.31 105 ALA A CA 1
ATOM 823 C C . ALA A 1 105 ? -29.060 1.899 27.473 1.00 94.31 105 ALA A C 1
ATOM 825 O O . ALA A 1 105 ? -28.500 1.035 26.797 1.00 94.31 105 ALA A O 1
ATOM 826 N N . LYS A 1 106 ? -29.869 1.565 28.485 1.00 94.69 106 LYS A N 1
ATOM 827 C CA . LYS A 1 106 ? -30.208 0.169 28.791 1.00 94.69 106 LYS A CA 1
ATOM 828 C C . LYS A 1 106 ? -30.882 -0.489 27.583 1.00 94.69 106 LYS A C 1
ATOM 830 O O . LYS A 1 106 ? -31.883 0.003 27.076 1.00 94.69 106 LYS A O 1
ATOM 835 N N . GLY A 1 107 ? -30.366 -1.642 27.173 1.00 92.69 107 GLY A N 1
ATOM 836 C CA . GLY A 1 107 ? -30.876 -2.430 26.055 1.00 92.69 107 GLY A CA 1
ATOM 837 C C . GLY A 1 107 ? -30.332 -2.029 24.685 1.00 92.69 107 GLY A C 1
ATOM 838 O O . GLY A 1 107 ? -30.676 -2.693 23.708 1.00 92.69 107 GLY A O 1
ATOM 839 N N . GLU A 1 108 ? -29.484 -1.003 24.607 1.00 93.50 108 GLU A N 1
ATOM 840 C CA . GLU A 1 108 ? -28.848 -0.572 23.364 1.00 93.50 108 GLU A CA 1
ATOM 841 C C . GLU A 1 108 ? -27.843 -1.619 22.858 1.00 93.50 108 GLU A C 1
ATOM 843 O O . GLU A 1 108 ? -27.140 -2.247 23.651 1.00 93.50 108 GLU A O 1
ATOM 848 N N . VAL A 1 109 ? -27.790 -1.822 21.537 1.00 92.75 109 VAL A N 1
ATOM 849 C CA . VAL A 1 109 ? -26.863 -2.758 20.886 1.00 92.75 109 VAL A CA 1
ATOM 850 C C . VAL A 1 109 ? -25.718 -1.985 20.245 1.00 92.75 109 VAL A C 1
ATOM 852 O O . VAL A 1 109 ? -25.938 -1.069 19.454 1.00 92.75 109 VAL A O 1
ATOM 855 N N . MET A 1 110 ? -24.491 -2.387 20.557 1.00 93.19 110 MET A N 1
ATOM 856 C CA . MET A 1 110 ? -23.264 -1.784 20.046 1.00 93.19 110 MET A CA 1
ATOM 857 C C . MET A 1 110 ? -22.367 -2.849 19.413 1.00 93.19 110 MET A C 1
ATOM 859 O O . MET A 1 110 ? -22.472 -4.041 19.709 1.00 93.19 110 MET A O 1
ATOM 863 N N . PHE A 1 111 ? -21.454 -2.422 18.546 1.00 94.00 111 PHE A N 1
ATOM 864 C CA . PHE A 1 111 ? -20.426 -3.298 17.996 1.00 94.00 111 PHE A CA 1
ATOM 865 C C . PHE A 1 111 ? -19.248 -3.381 18.958 1.00 94.00 111 PHE A C 1
ATOM 867 O O . PHE A 1 111 ? -18.762 -2.360 19.442 1.00 94.00 111 PHE A O 1
ATOM 874 N N . LEU A 1 112 ? -18.766 -4.589 19.215 1.00 93.69 112 LEU A N 1
ATOM 875 C CA . LEU A 1 112 ? -17.562 -4.797 20.004 1.00 93.69 112 LEU A CA 1
ATOM 876 C C . LEU A 1 112 ? -16.332 -4.614 19.103 1.00 93.69 112 LEU A C 1
ATOM 878 O O . LEU A 1 112 ? -16.188 -5.325 18.110 1.00 93.69 112 LEU A O 1
ATOM 882 N N . ILE A 1 113 ? -15.449 -3.669 19.444 1.00 92.88 113 ILE A N 1
ATOM 883 C CA . ILE A 1 113 ? -14.209 -3.416 18.691 1.00 92.88 113 ILE A CA 1
ATOM 884 C C . ILE A 1 113 ? -13.076 -4.284 19.238 1.00 92.88 113 ILE A C 1
ATOM 886 O O . ILE A 1 113 ? -12.450 -5.033 18.492 1.00 92.88 113 ILE A O 1
ATOM 890 N N . SER A 1 114 ? -12.799 -4.164 20.539 1.00 90.94 114 SER A N 1
ATOM 891 C CA . SER A 1 114 ? -11.686 -4.851 21.195 1.00 90.94 114 SER A CA 1
ATOM 892 C C . SER A 1 114 ? -11.975 -5.104 22.672 1.00 90.94 114 SER A C 1
ATOM 894 O O . SER A 1 114 ? -12.547 -4.258 23.364 1.00 90.94 114 SER A O 1
ATOM 896 N N . LYS A 1 115 ? -11.515 -6.257 23.159 1.00 90.81 115 LYS A N 1
ATOM 897 C CA . LYS A 1 115 ? -11.527 -6.671 24.568 1.00 90.81 115 LYS A CA 1
ATOM 898 C C . LYS A 1 115 ? -10.104 -6.669 25.116 1.00 90.81 115 LYS A C 1
ATOM 900 O O . LYS A 1 115 ? -9.573 -7.710 25.485 1.00 90.81 115 LYS A O 1
ATOM 905 N N . THR A 1 116 ? -9.454 -5.509 25.090 1.00 87.44 116 THR A N 1
ATOM 906 C CA . THR A 1 116 ? -8.061 -5.406 25.547 1.00 87.44 116 THR A CA 1
ATOM 907 C C . THR A 1 116 ? -7.944 -5.705 27.044 1.00 87.44 116 THR A C 1
ATOM 909 O O . THR A 1 116 ? -6.996 -6.363 27.452 1.00 87.44 116 THR A O 1
ATOM 912 N N . ASN A 1 117 ? -8.929 -5.277 27.844 1.00 89.50 117 ASN A N 1
ATOM 913 C CA . ASN A 1 117 ? -8.977 -5.501 29.288 1.00 89.50 117 ASN A CA 1
ATOM 914 C C . ASN A 1 117 ? -10.263 -6.251 29.681 1.00 89.50 117 ASN A C 1
ATOM 916 O O . ASN A 1 117 ? -11.302 -6.031 29.053 1.00 89.50 117 ASN A O 1
ATOM 920 N N . PRO A 1 118 ? -10.236 -7.093 30.731 1.00 89.50 118 PRO A N 1
ATOM 921 C CA . PRO A 1 118 ? -11.424 -7.801 31.208 1.00 89.50 118 PRO A CA 1
ATOM 922 C C . PRO A 1 118 ? -12.469 -6.856 31.809 1.00 89.50 118 PRO A C 1
ATOM 924 O O . PRO A 1 118 ? -13.654 -7.129 31.677 1.00 89.50 118 PRO A O 1
ATOM 927 N N . ASP A 1 119 ? -12.050 -5.731 32.395 1.00 91.69 119 ASP A N 1
ATOM 928 C CA . ASP A 1 119 ? -12.951 -4.787 33.067 1.00 91.69 119 ASP A CA 1
ATOM 929 C C . ASP A 1 119 ? -13.545 -3.734 32.128 1.00 91.69 119 ASP A C 1
ATOM 931 O O . ASP A 1 119 ? -14.641 -3.240 32.378 1.00 91.69 119 ASP A O 1
ATOM 935 N N . TRP A 1 120 ? -12.839 -3.388 31.048 1.00 92.88 120 TRP A N 1
ATOM 936 C CA . TRP A 1 120 ? -13.177 -2.283 30.147 1.00 92.88 120 TRP A CA 1
ATOM 937 C C . TRP A 1 120 ? -13.106 -2.731 28.693 1.00 92.88 120 TRP A C 1
ATOM 939 O O . TRP A 1 120 ? -12.034 -3.074 28.189 1.00 92.88 120 TRP A O 1
ATOM 949 N N . TRP A 1 121 ? -14.242 -2.698 28.002 1.00 94.19 121 TRP A N 1
ATOM 950 C CA . TRP A 1 121 ? -14.345 -3.092 26.599 1.00 94.19 121 TRP A CA 1
ATOM 951 C C . TRP A 1 121 ? -14.510 -1.868 25.706 1.00 94.19 121 TRP A C 1
ATOM 953 O O . TRP A 1 121 ? -15.226 -0.926 26.048 1.00 94.19 121 TRP A O 1
ATOM 963 N N . SER A 1 122 ? -13.855 -1.892 24.545 1.00 93.81 122 SER A N 1
ATOM 964 C CA . SER A 1 122 ? -14.003 -0.856 23.524 1.00 93.81 122 SER A CA 1
ATOM 965 C C . SER A 1 122 ? -15.167 -1.206 22.607 1.00 93.81 122 SER A C 1
ATOM 967 O O . SER A 1 122 ? -15.196 -2.279 21.989 1.00 93.81 122 SER A O 1
ATOM 969 N N . VAL A 1 123 ? -16.135 -0.299 22.526 1.00 93.81 123 VAL A N 1
ATOM 970 C CA . VAL A 1 123 ? -17.381 -0.488 21.783 1.00 93.81 123 VAL A CA 1
ATOM 971 C C . VAL A 1 123 ? -17.609 0.672 20.822 1.00 93.81 123 VAL A C 1
ATOM 973 O O . VAL A 1 123 ? -17.180 1.800 21.065 1.00 93.81 123 VAL A O 1
ATOM 976 N N . ARG A 1 124 ? -18.313 0.392 19.725 1.00 93.88 124 ARG A N 1
ATOM 977 C CA . ARG A 1 124 ? -18.741 1.389 18.746 1.00 93.88 124 ARG A CA 1
ATOM 978 C C . ARG A 1 124 ? -20.251 1.415 18.632 1.00 93.88 124 ARG A C 1
ATOM 980 O O . ARG A 1 124 ? -20.874 0.387 18.354 1.00 93.88 124 ARG A O 1
ATOM 987 N N . LYS A 1 125 ? -20.8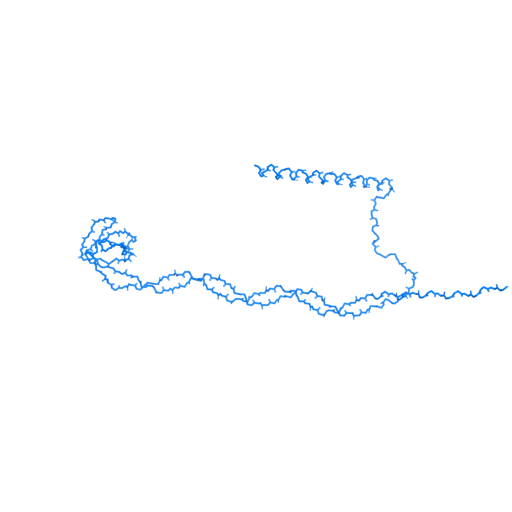37 2.598 18.768 1.00 92.31 125 LYS A N 1
ATOM 988 C CA . LYS A 1 125 ? -22.247 2.819 18.445 1.00 92.31 125 LYS A CA 1
ATOM 989 C C . LYS A 1 125 ? -22.494 2.784 16.940 1.00 92.31 125 LYS A C 1
ATOM 991 O O . LYS A 1 125 ? -21.580 2.945 16.130 1.00 92.31 125 LYS A O 1
ATOM 996 N N . ALA A 1 126 ? -23.764 2.618 16.569 1.00 87.81 126 ALA A N 1
ATOM 997 C CA . ALA A 1 126 ? -24.214 2.786 15.188 1.00 87.81 126 ALA A CA 1
ATOM 998 C C . ALA A 1 126 ? -23.911 4.200 14.652 1.00 87.81 126 ALA A C 1
ATOM 1000 O O . ALA A 1 126 ? -23.605 4.349 13.472 1.00 87.81 126 ALA A O 1
ATOM 1001 N N . ASP A 1 127 ? -23.881 5.201 15.539 1.00 88.81 127 ASP A N 1
ATOM 1002 C CA . ASP A 1 127 ? -23.575 6.607 15.237 1.00 88.81 127 ASP A CA 1
ATOM 1003 C C . ASP A 1 127 ? -22.069 6.895 15.062 1.00 88.81 127 ASP A C 1
ATOM 1005 O O . ASP A 1 127 ? -21.589 8.015 15.189 1.00 88.81 127 ASP A O 1
ATOM 1009 N N . ARG A 1 128 ? -21.277 5.843 14.811 1.00 88.00 128 ARG A N 1
ATOM 1010 C CA . ARG A 1 128 ? -19.811 5.853 14.672 1.00 88.00 128 ARG A CA 1
ATOM 1011 C C . ARG A 1 128 ? -19.016 6.316 15.894 1.00 88.00 128 ARG A C 1
ATOM 1013 O O . ARG A 1 128 ? -17.799 6.157 15.816 1.00 88.00 128 ARG A O 1
ATOM 1020 N N . THR A 1 129 ? -19.653 6.763 16.976 1.00 91.75 129 THR A N 1
ATOM 1021 C CA . THR A 1 129 ? -19.017 7.088 18.261 1.00 91.75 129 THR A CA 1
ATOM 1022 C C . THR A 1 129 ? -18.368 5.857 18.879 1.00 91.75 129 THR A C 1
ATOM 1024 O O . THR A 1 129 ? -19.021 4.830 19.095 1.00 91.75 129 THR A O 1
ATOM 1027 N N . ASP A 1 130 ? -17.080 5.968 19.156 1.00 93.00 130 ASP A N 1
ATOM 1028 C CA . ASP A 1 130 ? -16.292 5.012 19.916 1.00 93.00 130 ASP A CA 1
ATOM 1029 C C . ASP A 1 130 ? -16.164 5.441 21.380 1.00 93.00 130 ASP A C 1
ATOM 1031 O O . ASP A 1 130 ? -16.184 6.622 21.717 1.00 93.00 130 ASP A O 1
ATOM 1035 N N . GLY A 1 131 ? -16.060 4.454 22.263 1.00 93.19 131 GLY A N 1
ATOM 1036 C CA . GLY A 1 131 ? -15.776 4.691 23.669 1.00 93.19 131 GLY A CA 1
ATOM 1037 C C . GLY A 1 131 ? -15.573 3.395 24.431 1.00 93.19 131 GLY A C 1
ATOM 1038 O O . GLY A 1 131 ? -15.562 2.299 23.856 1.00 93.19 131 GLY A O 1
ATOM 1039 N N . PHE A 1 132 ? -15.406 3.528 25.741 1.00 93.75 132 PHE A N 1
ATOM 1040 C CA . PHE A 1 132 ? -15.172 2.399 26.634 1.00 93.75 132 PHE A CA 1
ATOM 1041 C C . PHE A 1 132 ? -16.356 2.194 27.566 1.00 93.75 132 PHE A C 1
ATOM 1043 O O . PHE A 1 132 ? -16.918 3.150 28.094 1.00 93.75 132 PHE A O 1
ATOM 1050 N N . VAL A 1 133 ? -16.721 0.933 27.779 1.00 93.56 133 VAL A N 1
ATOM 1051 C CA . VAL A 1 133 ? -17.806 0.550 28.683 1.00 93.56 133 VAL A CA 1
ATOM 1052 C C . VAL A 1 133 ? -17.312 -0.562 29.611 1.00 93.56 133 VAL A C 1
ATOM 1054 O O . VAL A 1 133 ? -16.591 -1.454 29.149 1.00 93.56 133 VAL A O 1
ATOM 1057 N N . PRO A 1 134 ? -17.684 -0.544 30.903 1.00 93.31 134 PRO A N 1
ATOM 1058 C CA . PRO A 1 134 ? -17.354 -1.630 31.813 1.00 93.31 134 PRO A CA 1
ATOM 1059 C C . PRO A 1 134 ? -17.956 -2.964 31.356 1.00 93.31 134 PRO A C 1
ATOM 1061 O O . PRO A 1 134 ? -19.135 -3.022 31.004 1.00 93.31 134 PRO A O 1
ATOM 1064 N N . ALA A 1 135 ? -17.195 -4.054 31.429 1.00 92.69 135 ALA A N 1
ATOM 1065 C CA . ALA A 1 135 ? -17.652 -5.380 31.008 1.00 92.69 135 ALA A CA 1
ATOM 1066 C C . ALA A 1 135 ? -18.901 -5.850 31.773 1.00 92.69 135 ALA A C 1
ATOM 1068 O O . ALA A 1 135 ? -19.809 -6.426 31.187 1.00 92.69 135 ALA A O 1
ATOM 1069 N N . ASN A 1 136 ? -19.013 -5.500 33.059 1.00 94.12 136 ASN A N 1
ATOM 1070 C CA . ASN A 1 136 ? -20.177 -5.822 33.898 1.00 94.12 136 ASN A CA 1
ATOM 1071 C C . ASN A 1 136 ? -21.490 -5.169 33.417 1.00 94.12 136 ASN A C 1
ATOM 1073 O O . ASN A 1 136 ? -22.576 -5.569 33.835 1.00 94.12 136 ASN A O 1
ATOM 1077 N N . TYR A 1 137 ? -21.403 -4.138 32.573 1.00 93.12 137 TYR A N 1
ATOM 1078 C CA . TYR A 1 137 ? -22.548 -3.362 32.092 1.00 93.12 137 TYR A CA 1
ATOM 1079 C C . TYR A 1 137 ? -23.031 -3.831 30.720 1.00 93.12 137 TYR A C 1
ATOM 1081 O O . TYR A 1 137 ? -24.062 -3.356 30.239 1.00 93.12 137 TYR A O 1
ATOM 1089 N N . VAL A 1 138 ? -22.319 -4.760 30.084 1.00 93.00 138 VAL A N 1
ATOM 1090 C CA . VAL A 1 138 ? -22.604 -5.237 28.732 1.00 93.00 138 VAL A CA 1
ATOM 1091 C C . VAL A 1 138 ? -22.650 -6.757 28.694 1.00 93.00 138 VAL A C 1
ATOM 1093 O O . VAL A 1 138 ? -21.973 -7.446 29.447 1.00 93.00 138 VAL A O 1
ATOM 1096 N N . ARG A 1 139 ? -23.466 -7.302 27.795 1.00 94.00 139 ARG A N 1
ATOM 1097 C CA . ARG A 1 139 ? -23.537 -8.739 27.529 1.00 94.00 139 ARG A CA 1
ATOM 1098 C C . ARG A 1 139 ? -23.349 -8.989 26.045 1.00 94.00 139 ARG A C 1
ATOM 1100 O O . ARG A 1 139 ? -23.954 -8.306 25.226 1.00 94.00 139 ARG A O 1
ATOM 1107 N N . GLU A 1 140 ? -22.537 -9.973 25.697 1.00 92.06 140 GLU A N 1
ATOM 1108 C CA . GLU A 1 140 ? -22.366 -10.394 24.306 1.00 92.06 140 GLU A CA 1
ATOM 1109 C C . GLU A 1 140 ? -23.661 -10.987 23.751 1.00 92.06 140 GLU A C 1
ATOM 1111 O O . GLU A 1 140 ? -24.371 -11.725 24.440 1.00 92.06 140 GLU A O 1
ATOM 1116 N N . ILE A 1 141 ? -23.969 -10.633 22.508 1.00 93.06 141 ILE A N 1
ATOM 1117 C CA . ILE A 1 141 ? -25.124 -11.138 21.765 1.00 93.06 141 ILE A CA 1
ATOM 1118 C C . ILE A 1 141 ? -24.664 -11.761 20.443 1.00 93.06 141 ILE A C 1
ATOM 1120 O O . ILE A 1 141 ? -23.475 -11.749 20.118 1.00 93.06 141 ILE A O 1
ATOM 1124 N N . GLU A 1 142 ? -25.613 -12.303 19.681 1.00 89.69 142 GLU A N 1
ATOM 1125 C CA . GLU A 1 142 ? -25.343 -12.925 18.387 1.00 89.69 142 GLU A CA 1
ATOM 1126 C C . GLU A 1 142 ? -24.579 -11.973 17.446 1.00 89.69 142 GLU A C 1
ATOM 1128 O O . GLU A 1 142 ? -25.006 -10.833 17.227 1.00 89.69 142 GLU A O 1
ATOM 1133 N N . PRO A 1 143 ? -23.432 -12.411 16.890 1.00 88.75 143 PRO A N 1
ATOM 1134 C CA . PRO A 1 143 ? -22.668 -11.614 15.943 1.00 88.75 143 PRO A CA 1
ATOM 1135 C C . PRO A 1 143 ? -23.495 -11.275 14.702 1.00 88.75 143 PRO A C 1
ATOM 1137 O O . PRO A 1 143 ? -24.113 -12.143 14.087 1.00 88.75 143 PRO A O 1
ATOM 1140 N N . ARG A 1 144 ? -23.441 -10.015 14.268 1.00 87.81 144 ARG A N 1
ATOM 1141 C CA . ARG A 1 144 ? -24.101 -9.589 13.032 1.00 87.81 144 ARG A CA 1
ATOM 1142 C C . ARG A 1 144 ? -23.188 -9.860 11.845 1.00 87.81 144 ARG A C 1
ATOM 1144 O O . ARG A 1 144 ? -22.072 -9.343 11.786 1.00 87.81 144 ARG A O 1
ATOM 1151 N N . VAL A 1 145 ? -23.675 -10.627 10.875 1.00 86.75 145 VAL A N 1
ATOM 1152 C CA . VAL A 1 145 ? -22.985 -10.842 9.600 1.00 86.75 145 VAL A CA 1
ATOM 1153 C C . VAL A 1 145 ? -23.150 -9.593 8.738 1.00 86.75 145 VAL A C 1
ATOM 1155 O O . VAL A 1 145 ? -24.268 -9.200 8.404 1.00 86.75 145 VAL A O 1
ATOM 1158 N N . VAL A 1 146 ? -22.041 -8.939 8.401 1.00 86.50 146 VAL A N 1
ATOM 1159 C CA . VAL A 1 146 ? -22.020 -7.778 7.503 1.00 86.50 146 VAL A CA 1
ATOM 1160 C C . VAL A 1 146 ? -21.123 -8.055 6.297 1.00 86.50 146 VAL A C 1
ATOM 1162 O O . VAL A 1 146 ? -20.037 -8.616 6.463 1.00 86.50 146 VAL A O 1
ATOM 1165 N N . PRO A 1 147 ? -21.548 -7.667 5.079 1.00 85.75 147 PRO A N 1
ATOM 1166 C CA . PRO A 1 147 ? -20.709 -7.758 3.894 1.00 85.75 147 PRO A CA 1
ATOM 1167 C C . PRO A 1 147 ? -19.597 -6.707 3.985 1.00 85.75 147 PRO A C 1
ATOM 1169 O O . PRO A 1 147 ? -19.856 -5.504 3.957 1.00 85.75 147 PRO A O 1
ATOM 1172 N N . VAL A 1 148 ? -18.353 -7.156 4.114 1.00 87.62 148 VAL A N 1
ATOM 1173 C CA . VAL A 1 148 ? -17.164 -6.303 4.131 1.00 87.62 148 VAL A CA 1
ATOM 1174 C C . VAL A 1 148 ? -16.443 -6.453 2.796 1.00 87.62 148 VAL A C 1
ATOM 1176 O O . VAL A 1 148 ? -16.167 -7.559 2.335 1.00 87.62 148 VAL A O 1
ATOM 1179 N N . GLN A 1 149 ? -16.134 -5.324 2.163 1.00 84.19 149 GLN A N 1
ATOM 1180 C CA . GLN A 1 149 ? -15.321 -5.288 0.953 1.00 84.19 149 GLN A CA 1
ATOM 1181 C C . GLN A 1 149 ? -13.844 -5.383 1.338 1.00 84.19 149 GLN A C 1
ATOM 1183 O O . GLN A 1 149 ? -13.297 -4.466 1.950 1.00 84.19 149 GLN A O 1
ATOM 1188 N N . VAL A 1 150 ? -13.196 -6.493 0.987 1.00 85.38 150 VAL A N 1
ATOM 1189 C CA . VAL A 1 150 ? -11.774 -6.724 1.265 1.00 85.38 150 VAL A CA 1
ATOM 1190 C C . VAL A 1 150 ? -11.011 -6.730 -0.058 1.00 85.38 150 VAL A C 1
ATOM 1192 O O . VAL A 1 150 ? -11.417 -7.380 -1.022 1.00 85.38 150 VAL A O 1
ATOM 1195 N N . ARG A 1 151 ? -9.897 -5.994 -0.122 1.00 82.56 151 ARG A N 1
ATOM 1196 C CA . ARG A 1 151 ? -8.990 -6.002 -1.279 1.00 82.56 151 ARG A CA 1
ATOM 1197 C C . ARG A 1 151 ? -8.029 -7.175 -1.127 1.00 82.56 151 ARG A C 1
ATOM 1199 O O . ARG A 1 151 ? -7.217 -7.170 -0.205 1.00 82.56 151 ARG A O 1
ATOM 1206 N N . ARG A 1 152 ? -8.130 -8.176 -2.003 1.00 80.69 152 ARG A N 1
ATOM 1207 C CA . ARG A 1 152 ? -7.246 -9.352 -2.003 1.00 80.69 152 ARG A CA 1
ATOM 1208 C C . ARG A 1 152 ? -6.395 -9.360 -3.282 1.00 80.69 152 ARG A C 1
ATOM 1210 O O . ARG A 1 152 ? -6.933 -9.043 -4.344 1.00 80.69 152 ARG A O 1
ATOM 1217 N N . PRO A 1 153 ? -5.090 -9.681 -3.203 1.00 79.88 153 PRO A N 1
ATOM 1218 C CA . PRO A 1 153 ? -4.273 -9.881 -4.393 1.00 79.88 153 PRO A CA 1
ATOM 1219 C C . PRO A 1 153 ? -4.652 -11.222 -5.032 1.00 79.88 153 PRO A C 1
ATOM 1221 O O . PRO A 1 153 ? -4.443 -12.279 -4.439 1.00 79.88 153 PRO A O 1
ATOM 1224 N N . GLU A 1 154 ? -5.237 -11.183 -6.225 1.00 82.00 154 GLU A N 1
ATOM 1225 C CA . GLU A 1 154 ? -5.593 -12.368 -7.006 1.00 82.00 154 GLU A CA 1
ATOM 1226 C C . GLU A 1 154 ? -4.608 -12.506 -8.175 1.00 82.00 154 GLU A C 1
ATOM 1228 O O . GLU A 1 154 ? -4.287 -11.529 -8.856 1.00 82.00 154 GLU A O 1
ATOM 1233 N N . LYS A 1 155 ? -4.088 -13.720 -8.392 1.00 81.56 155 LYS A N 1
ATOM 1234 C CA . LYS A 1 155 ? -3.253 -14.030 -9.557 1.00 81.56 155 LYS A CA 1
ATOM 1235 C C . LYS A 1 155 ? -4.162 -14.227 -10.763 1.00 81.56 155 LYS A C 1
ATOM 1237 O O . LYS A 1 155 ? -4.720 -15.304 -10.955 1.00 81.56 155 LYS A O 1
ATOM 1242 N N . VAL A 1 156 ? -4.307 -13.189 -11.573 1.00 84.81 156 VAL A N 1
ATOM 1243 C CA . VAL A 1 156 ? -5.075 -13.245 -12.814 1.00 84.81 156 VAL A CA 1
ATOM 1244 C C . VAL A 1 156 ? -4.133 -13.667 -13.939 1.00 84.81 156 VAL A C 1
ATOM 1246 O O . VAL A 1 156 ? -3.127 -13.008 -14.206 1.00 84.81 156 VAL A O 1
ATOM 1249 N N . ARG A 1 157 ? -4.441 -14.791 -14.596 1.00 79.31 157 ARG A N 1
ATOM 1250 C CA . ARG A 1 157 ? -3.745 -15.231 -15.814 1.00 79.31 157 ARG A CA 1
ATOM 1251 C C . ARG A 1 157 ? -4.397 -14.524 -16.994 1.00 79.31 157 ARG A C 1
ATOM 1253 O O . ARG A 1 157 ? -5.565 -14.772 -17.279 1.00 79.31 157 ARG A O 1
ATOM 1260 N N . THR A 1 158 ? -3.665 -13.638 -17.657 1.00 82.75 158 THR A N 1
ATOM 1261 C CA . THR A 1 158 ? -4.152 -12.924 -18.843 1.00 82.75 158 THR A CA 1
ATOM 1262 C C . THR A 1 158 ? -3.220 -13.169 -20.023 1.00 82.75 158 THR A C 1
ATOM 1264 O O . THR A 1 158 ? -2.012 -13.314 -19.839 1.00 82.75 158 THR A O 1
ATOM 1267 N N . VAL A 1 159 ? -3.768 -13.239 -21.235 1.00 89.88 159 VAL A N 1
ATOM 1268 C CA . VAL A 1 159 ? -2.968 -13.380 -22.457 1.00 89.88 159 VAL A CA 1
ATOM 1269 C C . VAL A 1 159 ? -2.410 -12.014 -22.845 1.00 89.88 159 VAL A C 1
ATOM 1271 O O . VAL A 1 159 ? -3.154 -11.049 -23.010 1.00 89.88 159 VAL A O 1
ATOM 1274 N N . GLN A 1 160 ? -1.088 -11.904 -22.952 1.00 86.31 160 GLN A N 1
ATOM 1275 C CA . GLN A 1 160 ? -0.428 -10.695 -23.441 1.00 86.31 160 GLN A CA 1
ATOM 1276 C C . GLN A 1 160 ? 0.397 -11.017 -24.675 1.00 86.31 160 GLN A C 1
ATOM 1278 O O . GLN A 1 160 ? 1.136 -11.998 -24.707 1.00 86.31 160 GLN A O 1
ATOM 1283 N N . ARG A 1 161 ? 0.273 -10.160 -25.693 1.00 90.44 161 ARG A N 1
ATOM 1284 C CA . ARG A 1 161 ? 1.094 -10.218 -26.903 1.00 90.44 161 ARG A CA 1
ATOM 1285 C C . ARG A 1 161 ? 2.469 -9.661 -26.568 1.00 90.44 161 ARG A C 1
ATOM 1287 O O . ARG A 1 161 ? 2.603 -8.466 -26.304 1.00 90.44 161 ARG A O 1
ATOM 1294 N N . VAL A 1 162 ? 3.478 -10.518 -26.576 1.00 88.06 162 VAL A N 1
ATOM 1295 C CA . VAL A 1 162 ? 4.866 -10.153 -26.296 1.00 88.06 162 VAL A CA 1
ATOM 1296 C C . VAL A 1 162 ? 5.661 -10.249 -27.593 1.00 88.06 162 VAL A C 1
ATOM 1298 O O . VAL A 1 162 ? 5.511 -11.205 -28.354 1.00 88.06 162 VAL A O 1
ATOM 1301 N N . LYS A 1 163 ? 6.505 -9.246 -27.866 1.00 91.19 163 LYS A N 1
ATOM 1302 C CA . LYS A 1 163 ? 7.470 -9.324 -28.966 1.00 91.19 163 LYS A CA 1
ATOM 1303 C C . LYS A 1 163 ? 8.533 -10.353 -28.618 1.00 91.19 163 LYS A C 1
ATOM 1305 O O . LYS A 1 163 ? 9.255 -10.175 -27.637 1.00 91.19 163 LYS A O 1
ATOM 1310 N N . LYS A 1 164 ? 8.661 -11.387 -29.438 1.00 87.00 164 LYS A N 1
ATOM 1311 C CA . LYS A 1 164 ? 9.747 -12.357 -29.353 1.00 87.00 164 LYS A CA 1
ATOM 1312 C C . LYS A 1 164 ? 10.569 -12.327 -30.625 1.00 87.00 164 LYS A C 1
ATOM 1314 O O . LYS A 1 164 ? 10.042 -12.179 -31.725 1.00 87.00 164 LYS A O 1
ATOM 1319 N N . THR A 1 165 ? 11.873 -12.483 -30.454 1.00 90.00 165 THR A N 1
ATOM 1320 C CA . THR A 1 165 ? 12.806 -12.623 -31.564 1.00 90.00 165 THR A CA 1
ATOM 1321 C C . THR A 1 165 ? 12.945 -14.101 -31.868 1.00 90.00 165 THR A C 1
ATOM 1323 O O . THR A 1 165 ? 13.562 -14.841 -31.102 1.00 90.00 165 THR A O 1
ATOM 1326 N N . VAL A 1 166 ? 12.364 -14.533 -32.978 1.00 90.44 166 VAL A N 1
ATOM 1327 C CA . VAL A 1 166 ? 12.500 -15.906 -33.462 1.00 90.44 166 VAL A CA 1
ATOM 1328 C C . VAL A 1 166 ? 13.421 -15.921 -34.675 1.00 90.44 166 VAL A C 1
ATOM 1330 O O . VAL A 1 166 ? 13.426 -14.998 -35.490 1.00 90.44 166 VAL A O 1
ATOM 1333 N N . LEU A 1 167 ? 14.249 -16.957 -34.784 1.00 9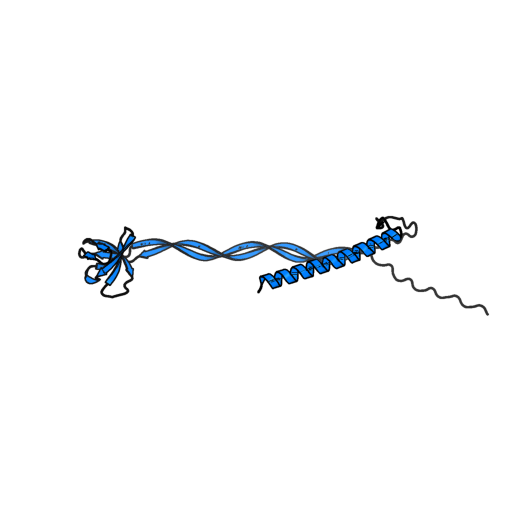2.06 167 LEU A N 1
ATOM 1334 C CA . LEU A 1 167 ? 15.128 -17.151 -35.932 1.00 92.06 167 LEU A CA 1
ATOM 1335 C C . LEU A 1 167 ? 14.326 -17.798 -37.060 1.00 92.06 167 LEU A C 1
ATOM 1337 O O . LEU A 1 167 ? 14.079 -19.003 -37.043 1.00 92.06 167 LEU A O 1
ATOM 1341 N N . VAL A 1 168 ? 13.912 -16.998 -38.039 1.00 89.56 168 VAL A N 1
ATOM 1342 C CA . VAL A 1 168 ? 13.162 -17.493 -39.197 1.00 89.56 168 VAL A CA 1
ATOM 1343 C C . VAL A 1 168 ? 14.146 -17.836 -40.307 1.00 89.56 168 VAL A C 1
ATOM 1345 O O . VAL A 1 168 ? 15.033 -17.050 -40.636 1.00 89.56 168 VAL A O 1
ATOM 1348 N N . LYS A 1 169 ? 14.003 -19.024 -40.900 1.00 91.69 169 LYS A N 1
ATOM 1349 C CA . LYS A 1 169 ? 14.775 -19.418 -42.081 1.00 91.69 169 LYS A CA 1
ATOM 1350 C C . LYS A 1 169 ? 14.274 -18.620 -43.284 1.00 91.69 169 LYS A C 1
ATOM 1352 O O . LYS A 1 169 ? 13.251 -18.962 -43.869 1.00 91.69 169 LYS A O 1
ATOM 1357 N N . GLN A 1 170 ? 15.003 -17.574 -43.648 1.00 85.69 170 GLN A N 1
ATOM 1358 C CA . GLN A 1 170 ? 14.699 -16.725 -44.791 1.00 85.69 170 GLN A CA 1
ATOM 1359 C C . GLN A 1 170 ? 15.709 -16.977 -45.909 1.00 85.69 170 GLN A C 1
ATOM 1361 O O . GLN A 1 170 ? 16.910 -17.102 -45.676 1.00 85.69 170 GLN A O 1
ATOM 1366 N N . VAL A 1 171 ? 15.216 -17.071 -47.141 1.00 86.88 171 VAL A N 1
ATOM 1367 C CA . VAL A 1 171 ? 16.064 -17.175 -48.329 1.00 86.88 171 VAL A CA 1
ATOM 1368 C C . VAL A 1 171 ? 16.519 -15.768 -48.701 1.00 86.88 171 VAL A C 1
ATOM 1370 O O . VAL A 1 171 ? 15.692 -14.918 -49.022 1.00 86.88 171 VAL A O 1
ATOM 1373 N N . VAL A 1 172 ? 17.823 -15.516 -48.613 1.00 82.06 172 VAL A N 1
ATOM 1374 C CA . VAL A 1 172 ? 18.444 -14.234 -48.957 1.00 82.06 172 VAL A CA 1
ATOM 1375 C C . VAL A 1 172 ? 19.288 -14.437 -50.210 1.00 82.06 172 VAL A C 1
ATOM 1377 O O . VAL A 1 172 ? 20.035 -15.411 -50.311 1.00 82.06 172 VAL A O 1
ATOM 1380 N N . GLN A 1 173 ? 19.170 -13.526 -51.174 1.00 80.00 173 GLN A N 1
ATOM 1381 C CA . GLN A 1 173 ? 20.013 -13.547 -52.365 1.00 80.00 173 GLN A CA 1
ATOM 1382 C C . GLN A 1 173 ? 21.373 -12.950 -52.027 1.00 80.00 173 GLN A C 1
ATOM 1384 O O . GLN A 1 173 ? 21.468 -11.783 -51.647 1.00 80.00 173 GLN A O 1
ATOM 1389 N N . VAL A 1 174 ? 22.427 -13.750 -52.147 1.00 79.06 174 VAL A N 1
ATOM 1390 C CA . VAL A 1 174 ? 23.798 -13.295 -51.914 1.00 79.06 174 VAL A CA 1
ATOM 1391 C C . VAL A 1 174 ? 24.572 -13.314 -53.219 1.00 79.06 174 VAL A C 1
ATOM 1393 O O . VAL A 1 174 ? 24.507 -14.274 -53.989 1.00 79.06 174 VAL A O 1
ATOM 1396 N N . LYS A 1 175 ? 25.313 -12.236 -53.468 1.00 77.31 175 LYS A N 1
ATOM 1397 C CA . LYS A 1 175 ? 26.184 -12.115 -54.633 1.00 77.31 175 LYS A CA 1
ATOM 1398 C C . LYS A 1 175 ? 27.442 -12.945 -54.395 1.00 77.31 175 LYS A C 1
ATOM 1400 O O . LYS A 1 175 ? 28.182 -12.682 -53.444 1.00 77.31 175 LYS A O 1
ATOM 1405 N N . ARG A 1 176 ? 27.696 -13.953 -55.233 1.00 63.97 176 ARG A N 1
ATOM 1406 C CA . ARG A 1 176 ? 28.966 -14.687 -55.191 1.00 63.97 176 ARG A CA 1
ATOM 1407 C C . ARG A 1 176 ? 30.060 -13.843 -55.843 1.00 63.97 176 ARG A C 1
ATOM 1409 O O . ARG A 1 176 ? 29.912 -13.384 -56.970 1.00 63.97 176 ARG A O 1
ATOM 1416 N N . GLY A 1 177 ? 31.160 -13.623 -55.124 1.00 56.84 177 GLY A N 1
ATOM 1417 C CA . GLY A 1 177 ? 32.358 -13.019 -55.703 1.00 56.84 177 GLY A CA 1
ATOM 1418 C C . GLY A 1 177 ? 32.984 -13.969 -56.724 1.00 56.84 177 GLY A C 1
ATOM 1419 O O . GLY A 1 177 ? 33.097 -15.167 -56.455 1.00 56.84 177 GLY A O 1
ATOM 1420 N N . ALA A 1 178 ? 33.375 -13.440 -57.885 1.00 55.09 178 ALA A N 1
ATOM 1421 C CA . ALA A 1 178 ? 34.010 -14.211 -58.949 1.00 55.09 178 ALA A CA 1
ATOM 1422 C C . ALA A 1 178 ? 35.234 -14.993 -58.421 1.00 55.09 178 ALA A C 1
ATOM 1424 O O . ALA A 1 178 ? 36.007 -14.453 -57.621 1.00 55.09 178 ALA A O 1
ATOM 1425 N N . PRO A 1 179 ? 35.450 -16.250 -58.851 1.00 51.09 179 PRO A N 1
ATOM 1426 C CA . PRO A 1 179 ? 36.597 -17.024 -58.397 1.00 51.09 179 PRO A CA 1
ATOM 1427 C C . PRO A 1 179 ? 37.904 -16.347 -58.827 1.00 51.09 179 PRO A C 1
ATOM 1429 O O . PRO A 1 179 ? 38.048 -15.906 -59.970 1.00 51.09 179 PRO A O 1
ATOM 1432 N N . ALA A 1 180 ? 38.872 -16.279 -57.907 1.00 52.81 180 ALA A N 1
ATOM 1433 C CA . ALA A 1 180 ? 40.188 -15.701 -58.155 1.00 52.81 180 ALA A CA 1
ATOM 1434 C C . ALA A 1 180 ? 40.825 -16.308 -59.420 1.00 52.81 180 ALA A C 1
ATOM 1436 O O . ALA A 1 180 ? 41.073 -17.515 -59.497 1.00 52.81 180 ALA A O 1
ATOM 1437 N N . ARG A 1 181 ? 41.085 -15.460 -60.426 1.00 53.56 181 ARG A N 1
ATOM 1438 C CA . ARG A 1 181 ? 41.778 -15.838 -61.666 1.00 53.56 181 ARG A CA 1
ATOM 1439 C C . ARG A 1 181 ? 43.130 -16.469 -61.319 1.00 53.56 181 ARG A C 1
ATOM 1441 O O . ARG A 1 181 ? 43.996 -15.804 -60.756 1.00 53.56 181 ARG A O 1
ATOM 1448 N N . ARG A 1 182 ? 43.328 -17.737 -61.692 1.00 54.06 182 ARG A N 1
ATOM 1449 C CA . ARG A 1 182 ? 44.650 -18.383 -61.636 1.00 54.06 182 ARG A CA 1
ATOM 1450 C C . ARG A 1 182 ? 45.623 -17.622 -62.553 1.00 54.06 182 ARG A C 1
ATOM 1452 O O . ARG A 1 182 ? 45.231 -17.278 -63.672 1.00 54.06 182 ARG A O 1
ATOM 1459 N N . PRO A 1 183 ? 46.869 -17.352 -62.125 1.00 51.72 183 PRO A N 1
ATOM 1460 C CA . PRO A 1 183 ? 47.847 -16.695 -62.982 1.00 51.72 183 PRO A CA 1
ATOM 1461 C C . PRO A 1 183 ? 48.199 -17.600 -64.174 1.00 51.72 183 PRO A C 1
ATOM 1463 O O . PRO A 1 183 ? 48.357 -18.811 -64.019 1.00 51.72 183 PRO A O 1
ATOM 1466 N N . ARG A 1 184 ? 48.280 -17.012 -65.376 1.00 59.62 184 ARG A N 1
ATOM 1467 C CA . ARG A 1 184 ? 48.654 -17.727 -66.609 1.00 59.62 184 ARG A CA 1
ATOM 1468 C C . ARG A 1 184 ? 50.133 -18.140 -66.546 1.00 59.62 184 ARG A C 1
ATOM 1470 O O . ARG A 1 184 ? 50.942 -17.329 -66.095 1.00 59.62 184 ARG A O 1
ATOM 1477 N N . PRO A 1 185 ? 50.509 -19.337 -67.027 1.00 58.19 185 PRO A N 1
ATOM 1478 C CA . PRO A 1 185 ? 51.914 -19.715 -67.140 1.00 58.19 185 PRO A CA 1
ATOM 1479 C C . PRO A 1 185 ? 52.612 -18.869 -68.218 1.00 58.19 185 PRO A C 1
ATOM 1481 O O . PRO A 1 185 ? 52.052 -18.640 -69.293 1.00 58.19 185 PRO A O 1
ATOM 1484 N N . GLN A 1 186 ? 53.816 -18.378 -67.910 1.00 60.41 186 GLN A N 1
ATOM 1485 C CA . GLN A 1 186 ? 54.662 -17.635 -68.852 1.00 60.41 186 GLN A CA 1
ATOM 1486 C C . GLN A 1 186 ? 55.214 -18.577 -69.937 1.00 60.41 186 GLN A C 1
ATOM 1488 O O . GLN A 1 186 ? 55.543 -19.724 -69.622 1.00 60.41 186 GLN A O 1
ATOM 1493 N N . PRO A 1 187 ? 55.332 -18.128 -71.200 1.00 66.38 187 PRO A N 1
ATOM 1494 C CA . PRO A 1 187 ? 55.976 -18.920 -72.243 1.00 66.38 187 PRO A CA 1
ATOM 1495 C C . PRO A 1 187 ? 57.502 -18.991 -72.024 1.00 66.38 187 PRO A C 1
ATOM 1497 O O . PRO A 1 187 ? 58.072 -18.079 -71.420 1.00 66.38 187 PRO A O 1
ATOM 1500 N N . PRO A 1 188 ? 58.175 -20.059 -72.496 1.00 62.38 188 PRO A N 1
ATOM 1501 C CA . PRO A 1 188 ? 59.611 -20.239 -72.293 1.00 62.38 188 PRO A CA 1
ATOM 1502 C C . PRO A 1 188 ? 60.438 -19.246 -73.123 1.00 62.38 188 PRO A C 1
ATOM 1504 O O . PRO A 1 188 ? 60.069 -18.891 -74.243 1.00 62.38 188 PRO A O 1
ATOM 1507 N N . ALA A 1 189 ? 61.563 -18.807 -72.552 1.00 58.75 189 ALA A N 1
ATOM 1508 C CA . ALA A 1 189 ? 62.495 -17.871 -73.175 1.00 58.75 189 ALA A CA 1
ATOM 1509 C C . ALA A 1 189 ? 63.219 -18.500 -74.387 1.00 58.75 189 ALA A C 1
ATOM 1511 O O . ALA A 1 189 ? 63.510 -19.699 -74.354 1.00 58.75 189 ALA A O 1
ATOM 1512 N N . PRO A 1 190 ? 63.515 -17.720 -75.444 1.00 66.81 190 PRO A N 1
ATOM 1513 C CA . PRO A 1 190 ? 64.239 -18.216 -76.612 1.00 66.81 190 PRO A CA 1
ATOM 1514 C C . PRO A 1 190 ? 65.732 -18.436 -76.310 1.00 66.81 190 PRO A C 1
ATOM 1516 O O . PRO A 1 190 ? 66.306 -17.729 -75.480 1.00 66.81 190 PRO A O 1
ATOM 1519 N N . ALA A 1 191 ? 66.312 -19.433 -76.986 1.00 62.72 191 ALA A N 1
ATOM 1520 C CA . ALA A 1 191 ? 67.705 -19.879 -76.875 1.00 62.72 191 ALA A CA 1
ATOM 1521 C C . ALA A 1 191 ? 68.702 -18.964 -77.599 1.00 62.72 191 ALA A C 1
ATOM 1523 O O . ALA A 1 191 ? 68.312 -18.374 -78.634 1.00 62.72 191 ALA A O 1
#

InterPro domains:
  IPR001452 SH3 domain [PF00018] (92-135)
  IPR001452 SH3 domain [PR00452] (89-99)
  IPR001452 SH3 domain [PR00452] (100-115)
  IPR001452 SH3 domain [PR00452] (117-126)
  IPR001452 SH3 domain [PR00452] (129-141)
  IPR001452 SH3 domain [PS50002] (86-143)
  IPR001452 SH3 domain [SM00326] (89-142)
  IPR036028 SH3-like domain superfamily [SSF50044] (86-153)

Secondary structure (DSSP, 8-state):
-HHHHHHHHHHHHHHHHHHHHHHHHHHHHHHHHTT--S-----S-----S------EEEEEEEEEEEEEEEEEEEEEEEEEEEEEEEEEEEEESS-EEETTEEE-TT-EEEEEE--SSSEEEEE-TTS-EEEEEGGGEEEEEEEEEEEEEEEEEEEEEEEEEEEEEEEEEEEEEEPPPPPPPPPPPPPPP-

Radius of gyration: 44.51 Å; chains: 1; bounding box: 99×47×111 Å

Foldseek 3Di:
DVVVVVVVVVVVVVVVVVVVVVVVVVVVVVCVVVVNPDPPDPPDDPDPPDDDPVFDWDFDWFFDFDWDWDWDFDWDFDWDWDWDWDFFWKKFFCAFDDDFFDTDHHGAMWTFDDCPDQQWTWTAHPVRGIGIDGNVGIDIDGTDTDTDTDTDTDTDTDIDTDIDTGGDTGTDTDGDDDPPDDDDDDDDDDD

Organism: NCBI:txid348720